Protein AF-A2F2X1-F1 (afdb_monomer_lite)

Sequence (235 aa):
MTRVNEMKELVEKQKQIALHTPVYIIGNDGAIASLEPITQKFSDIFENPNAFKTVHNNEQEIDVALAKAVNRTLVFYLFKSDRIYQEAWFEEGLKQKFEEDGGVDVHAIDVCKSFFEELNYLKELKITKYPCVLTYRAGHLIDIFYPELQKGNSVAEKLVELKYVQQKKFQENYVKFDDSGNVYDADKLAFEERMRKKQAEQIQREEEEKKRYLLEVKRKIEQDKKDRRQKYGKI

Radius of gyration: 38.55 Å; chains: 1; bounding box: 102×54×117 Å

Foldseek 3Di:
DDELVNVLVVLVVLLVLLVPQAAEDEDAPVVCVVCVVVVCVVCVVVVHNRNYDYDYPDPVSVVVSVVSPQQAKEKEFEAAVVQLVSVVCCVVPVVVVCVVVPRYDYYYYHPNPYDPVSVVVVVVVVDDDPRWMWIDTSSDTDDIDHDPPPPDPVVVSVVSVVVVVVVVVVVPDPQDADPVRDGDDPVVVVVVVVVVVVVVVVVVVVVVVVVVVVVVVVVVVVVVVVVCCVVPVDD

Structure (mmCIF, N/CA/C/O backbone):
data_AF-A2F2X1-F1
#
_entry.id   AF-A2F2X1-F1
#
loop_
_atom_site.group_PDB
_atom_site.id
_atom_site.type_symbol
_atom_site.label_atom_id
_atom_site.label_alt_id
_atom_site.label_comp_id
_atom_site.label_asym_id
_atom_site.label_entity_id
_atom_site.label_seq_id
_atom_site.pdbx_PDB_ins_code
_atom_site.Cartn_x
_atom_site.Cartn_y
_atom_site.Cartn_z
_atom_site.occupancy
_atom_site.B_iso_or_equiv
_atom_site.auth_seq_id
_atom_site.auth_comp_id
_atom_site.auth_asym_id
_atom_site.auth_atom_id
_atom_site.pdbx_PDB_model_num
ATOM 1 N N . MET A 1 1 ? 4.804 10.019 -3.975 1.00 74.38 1 MET A N 1
ATOM 2 C CA . MET A 1 1 ? 5.000 8.625 -4.425 1.00 74.38 1 MET A CA 1
ATOM 3 C C . MET A 1 1 ? 5.547 7.855 -3.238 1.00 74.38 1 MET A C 1
ATOM 5 O O . MET A 1 1 ? 6.501 8.335 -2.641 1.00 74.38 1 MET A O 1
ATOM 9 N N . THR A 1 2 ? 4.887 6.770 -2.845 1.00 86.19 2 THR A N 1
ATOM 10 C CA . THR A 1 2 ? 5.106 6.072 -1.567 1.00 86.19 2 THR A CA 1
ATOM 11 C C . THR A 1 2 ? 6.171 4.989 -1.721 1.00 86.19 2 THR A C 1
ATOM 13 O O . THR A 1 2 ? 6.273 4.362 -2.778 1.00 86.19 2 THR A O 1
ATOM 16 N N . ARG A 1 3 ? 6.981 4.761 -0.683 1.00 90.12 3 ARG A N 1
ATOM 17 C CA . ARG A 1 3 ? 7.976 3.671 -0.656 1.00 90.12 3 ARG A CA 1
ATOM 18 C C . ARG A 1 3 ? 7.417 2.376 -0.068 1.00 90.12 3 ARG A C 1
ATOM 20 O O . ARG A 1 3 ? 6.428 2.380 0.657 1.00 90.12 3 ARG A O 1
ATOM 27 N N . VAL A 1 4 ? 8.092 1.252 -0.318 1.00 89.31 4 VAL A N 1
ATOM 28 C CA . VAL A 1 4 ? 7.708 -0.049 0.263 1.00 89.31 4 VAL A CA 1
ATOM 29 C C . VAL A 1 4 ? 7.856 -0.041 1.787 1.00 89.31 4 VAL A C 1
ATOM 31 O O . VAL A 1 4 ? 7.026 -0.622 2.480 1.00 89.31 4 VAL A O 1
ATOM 34 N N . ASN A 1 5 ? 8.872 0.630 2.336 1.00 89.62 5 ASN A N 1
ATOM 35 C CA . ASN A 1 5 ? 8.979 0.781 3.792 1.00 89.62 5 ASN A CA 1
ATOM 36 C C . ASN A 1 5 ? 7.829 1.610 4.384 1.00 89.62 5 ASN A C 1
ATOM 38 O O . ASN A 1 5 ? 7.222 1.182 5.361 1.00 89.62 5 ASN A O 1
ATOM 42 N N . GLU A 1 6 ? 7.458 2.720 3.746 1.00 92.31 6 GLU A N 1
ATOM 43 C CA . GLU A 1 6 ? 6.294 3.522 4.156 1.00 92.31 6 GLU A CA 1
ATOM 44 C C . GLU A 1 6 ? 4.994 2.704 4.078 1.00 92.31 6 GLU A C 1
ATOM 46 O O . GLU A 1 6 ? 4.147 2.796 4.960 1.00 92.31 6 GLU A O 1
ATOM 51 N N . MET A 1 7 ? 4.844 1.838 3.068 1.00 93.56 7 MET A N 1
ATOM 52 C CA . MET A 1 7 ? 3.720 0.898 2.983 1.00 93.56 7 MET A CA 1
ATOM 53 C C . MET A 1 7 ? 3.644 -0.018 4.210 1.00 93.56 7 MET A C 1
ATOM 55 O O . MET A 1 7 ? 2.562 -0.193 4.766 1.00 93.56 7 MET A O 1
ATOM 59 N N . LYS A 1 8 ? 4.773 -0.580 4.663 1.00 92.38 8 LYS A N 1
ATOM 60 C CA . LYS A 1 8 ? 4.808 -1.418 5.876 1.00 92.38 8 LYS A CA 1
ATOM 61 C C . LYS A 1 8 ? 4.358 -0.633 7.106 1.00 92.38 8 LYS A C 1
ATOM 63 O O . LYS A 1 8 ? 3.555 -1.137 7.886 1.00 92.38 8 LYS A O 1
ATOM 68 N N . GLU A 1 9 ? 4.848 0.595 7.257 1.00 93.50 9 GLU A N 1
ATOM 69 C CA . GLU A 1 9 ? 4.475 1.479 8.365 1.00 93.50 9 GLU A CA 1
ATOM 70 C C . GLU A 1 9 ? 2.981 1.818 8.343 1.00 93.50 9 GLU A C 1
ATOM 72 O O . GLU A 1 9 ? 2.330 1.788 9.385 1.00 93.50 9 GLU A O 1
ATOM 77 N N . LEU A 1 10 ? 2.412 2.085 7.164 1.00 92.62 10 LEU A N 1
ATOM 78 C CA . LEU A 1 10 ? 0.983 2.356 7.003 1.00 92.62 10 LEU A CA 1
ATOM 79 C C . LEU A 1 10 ? 0.121 1.139 7.352 1.00 92.62 10 LEU A C 1
ATOM 81 O O . LEU A 1 10 ? -0.876 1.286 8.060 1.00 92.62 10 LEU A O 1
ATOM 85 N N . VAL A 1 11 ? 0.510 -0.058 6.906 1.00 92.25 11 VAL A N 1
ATOM 86 C CA . VAL A 1 11 ? -0.194 -1.306 7.242 1.00 92.25 11 VAL A CA 1
ATOM 87 C C . VAL A 1 11 ? -0.133 -1.575 8.746 1.00 92.25 11 VAL A C 1
ATOM 89 O O . VAL A 1 11 ? -1.163 -1.869 9.355 1.00 92.25 11 VAL A O 1
ATOM 92 N N . GLU A 1 12 ? 1.036 -1.421 9.372 1.00 91.81 12 GLU A N 1
ATOM 93 C CA . GLU A 1 12 ? 1.169 -1.608 10.819 1.00 91.81 12 GLU A CA 1
ATOM 94 C C . GLU A 1 12 ? 0.370 -0.550 11.588 1.00 91.81 12 GLU A C 1
ATOM 96 O O . GLU A 1 12 ? -0.363 -0.882 12.515 1.00 91.81 12 GLU A O 1
ATOM 101 N N . LYS A 1 13 ? 0.396 0.715 11.158 1.00 90.44 13 LYS A N 1
ATOM 102 C CA . LYS A 1 13 ? -0.437 1.772 11.744 1.00 90.44 13 LYS A CA 1
ATOM 103 C C . LYS A 1 13 ? -1.928 1.436 11.653 1.00 90.44 13 LYS A C 1
ATOM 105 O O . LYS A 1 13 ? -2.644 1.603 12.637 1.00 90.44 13 LYS A O 1
ATOM 110 N N . GLN A 1 14 ? -2.400 0.937 10.509 1.00 88.62 14 GLN A N 1
ATOM 111 C CA . GLN A 1 14 ? -3.791 0.508 10.330 1.00 88.62 14 GLN A CA 1
ATOM 112 C C . GLN A 1 14 ? -4.149 -0.654 11.268 1.00 88.62 14 GLN A C 1
ATOM 114 O O . GLN A 1 14 ? -5.239 -0.670 11.836 1.00 88.62 14 GLN A O 1
ATOM 119 N N . LYS A 1 15 ? -3.229 -1.604 11.467 1.00 88.38 15 LYS A N 1
ATOM 120 C CA . LYS A 1 15 ? -3.383 -2.712 12.418 1.00 88.38 15 LYS A CA 1
ATOM 121 C C . LYS A 1 15 ? -3.512 -2.216 13.857 1.00 88.38 15 LYS A C 1
ATOM 123 O O . LYS A 1 15 ? -4.423 -2.629 14.565 1.00 88.38 15 LYS A O 1
ATOM 128 N N . GLN A 1 16 ? -2.631 -1.306 14.272 1.00 86.00 16 GLN A N 1
ATOM 129 C CA . GLN A 1 16 ? -2.664 -0.713 15.610 1.00 86.00 16 GLN A CA 1
ATOM 130 C C . GLN A 1 16 ? -3.963 0.065 15.838 1.00 86.00 16 GLN A C 1
ATOM 132 O O . GLN A 1 16 ? -4.604 -0.089 16.873 1.00 86.00 16 GLN A O 1
ATOM 137 N N . ILE A 1 17 ? -4.408 0.839 14.843 1.00 83.81 17 ILE A N 1
ATOM 138 C CA . ILE A 1 17 ? -5.711 1.507 14.889 1.00 83.81 17 ILE A CA 1
ATOM 139 C C . ILE A 1 17 ? -6.823 0.469 15.058 1.00 83.81 17 ILE A C 1
ATOM 141 O O . ILE A 1 17 ? -7.623 0.604 15.974 1.00 83.81 17 ILE A O 1
ATOM 145 N N . ALA A 1 18 ? -6.861 -0.593 14.255 1.00 81.50 18 ALA A N 1
ATOM 146 C CA . ALA A 1 18 ? -7.916 -1.601 14.347 1.00 81.50 18 ALA A CA 1
ATOM 147 C C . ALA A 1 18 ? -7.965 -2.323 15.706 1.00 81.50 18 ALA A C 1
ATOM 149 O O . ALA A 1 18 ? -9.053 -2.645 16.175 1.00 81.50 18 ALA A O 1
ATOM 150 N N . LEU A 1 19 ? -6.814 -2.554 16.346 1.00 79.38 19 LEU A N 1
ATOM 151 C CA . LEU A 1 19 ? -6.732 -3.178 17.672 1.00 79.38 19 LEU A CA 1
ATOM 152 C C . LEU A 1 19 ? -7.152 -2.241 18.811 1.00 79.38 19 LEU A C 1
ATOM 154 O O . LEU A 1 19 ? -7.677 -2.703 19.822 1.00 79.38 19 LEU A O 1
ATOM 158 N N . HIS A 1 20 ? -6.906 -0.938 18.664 1.00 78.88 20 HIS A N 1
ATOM 159 C CA . HIS A 1 20 ? -7.104 0.045 19.732 1.00 78.88 20 HIS A CA 1
ATOM 160 C C . HIS A 1 20 ? -8.307 0.969 19.515 1.00 78.88 20 HIS A C 1
ATOM 162 O O . HIS A 1 20 ? -8.605 1.795 20.380 1.00 78.88 20 HIS A O 1
ATOM 168 N N . THR A 1 21 ? -9.003 0.858 18.382 1.00 79.69 21 THR A N 1
ATOM 169 C CA . THR A 1 21 ? -10.203 1.655 18.117 1.00 79.69 21 THR A CA 1
ATOM 170 C C . THR A 1 21 ? -11.334 1.180 19.029 1.00 79.69 21 THR A C 1
ATOM 172 O O . THR A 1 21 ? -11.658 -0.008 19.025 1.00 79.69 21 THR A O 1
ATOM 175 N N . PRO A 1 22 ? -11.944 2.084 19.813 1.00 82.12 22 PRO A N 1
ATOM 176 C CA . PRO A 1 22 ? -13.054 1.733 20.682 1.00 82.12 22 PRO A CA 1
ATOM 177 C C . PRO A 1 22 ? -14.283 1.347 19.860 1.00 82.12 22 PRO A C 1
ATOM 179 O O . PRO A 1 22 ? -14.547 1.913 18.798 1.00 82.12 22 PRO A O 1
ATOM 182 N N . VAL A 1 23 ? -15.084 0.432 20.392 1.00 83.69 23 VAL A N 1
ATOM 183 C CA . VAL A 1 23 ? -16.413 0.148 19.858 1.00 83.69 23 VAL A CA 1
ATOM 184 C C . VAL A 1 23 ? -17.343 1.286 20.270 1.00 83.69 23 VAL A C 1
ATOM 186 O O . VAL A 1 23 ? -17.529 1.560 21.457 1.00 83.69 23 VAL A O 1
ATOM 189 N N . TYR A 1 24 ? -17.927 1.961 19.285 1.00 85.31 24 TYR A N 1
ATOM 190 C CA . TYR A 1 24 ? -18.867 3.049 19.525 1.00 85.31 24 TYR A CA 1
ATOM 191 C C . TYR A 1 24 ? -20.282 2.506 19.726 1.00 85.31 24 TYR A C 1
ATOM 193 O O . TYR A 1 24 ? -20.782 1.732 18.910 1.00 85.31 24 TYR A O 1
ATOM 201 N N . ILE A 1 25 ? -20.929 2.929 20.809 1.00 86.00 25 ILE A N 1
ATOM 202 C CA . ILE A 1 25 ? -22.312 2.585 21.141 1.00 86.00 25 ILE A CA 1
ATOM 203 C C . ILE A 1 25 ? -23.139 3.849 20.996 1.00 86.00 25 ILE A C 1
ATOM 205 O O . ILE A 1 25 ? -22.942 4.807 21.740 1.00 86.00 25 ILE A O 1
ATOM 209 N N . ILE A 1 26 ? -24.052 3.837 20.032 1.00 86.38 26 ILE A N 1
ATOM 210 C CA . ILE A 1 26 ? -24.906 4.977 19.711 1.00 86.38 26 ILE A CA 1
ATOM 211 C C . ILE A 1 26 ? -26.312 4.668 20.216 1.00 86.38 26 ILE A C 1
ATOM 213 O O . ILE A 1 26 ? -26.876 3.624 19.877 1.00 86.38 26 ILE A O 1
ATOM 217 N N . GLY A 1 27 ? -26.881 5.555 21.029 1.00 85.94 27 GLY A N 1
ATOM 218 C CA . GLY A 1 27 ? -28.223 5.354 21.561 1.00 85.94 27 GLY A CA 1
ATOM 219 C C . GLY A 1 27 ? -28.756 6.526 22.374 1.00 85.94 27 GLY A C 1
ATOM 220 O O . GLY A 1 27 ? -28.082 7.528 22.601 1.00 85.94 27 GLY A O 1
ATOM 221 N N . ASN A 1 28 ? -30.002 6.386 22.822 1.00 88.62 28 ASN A N 1
ATOM 222 C CA . ASN A 1 28 ? -30.577 7.276 23.826 1.00 88.62 28 ASN A CA 1
ATOM 223 C C . ASN A 1 28 ? -30.111 6.875 25.238 1.00 88.62 28 ASN A C 1
ATOM 225 O O . ASN A 1 28 ? -29.608 5.769 25.446 1.00 88.62 28 ASN A O 1
ATOM 229 N N . ASP A 1 29 ? -30.328 7.753 26.218 1.00 86.44 29 ASP A N 1
ATOM 230 C CA . ASP A 1 29 ? -29.851 7.548 27.594 1.00 86.44 29 ASP A CA 1
ATOM 231 C C . ASP A 1 29 ? -30.357 6.237 28.213 1.00 86.44 29 ASP A C 1
ATOM 233 O O . ASP A 1 29 ? -29.617 5.554 28.914 1.00 86.44 29 ASP A O 1
ATOM 237 N N . GLY A 1 30 ? -31.595 5.836 27.901 1.00 87.38 30 GLY A N 1
ATOM 238 C CA . GLY A 1 30 ? -32.164 4.571 28.372 1.00 87.38 30 GLY A CA 1
ATOM 239 C C . GLY A 1 30 ? -31.447 3.336 27.814 1.00 87.38 30 GLY A C 1
ATOM 240 O O . GLY A 1 30 ? -31.150 2.406 28.562 1.00 87.38 30 GLY A O 1
ATOM 241 N N . ALA A 1 31 ? -31.134 3.325 26.515 1.00 86.75 31 ALA A N 1
ATOM 242 C CA . ALA A 1 31 ? -30.390 2.237 25.884 1.00 86.75 31 ALA A CA 1
ATOM 243 C C . ALA A 1 31 ? -28.941 2.185 26.386 1.00 86.75 31 ALA A C 1
ATOM 245 O O . ALA A 1 31 ? -28.448 1.104 26.710 1.00 86.75 31 ALA A O 1
ATOM 246 N N . ILE A 1 32 ? -28.288 3.343 26.520 1.00 89.44 32 ILE A N 1
ATOM 247 C CA . ILE A 1 32 ? -26.919 3.445 27.041 1.00 89.44 32 ILE A CA 1
ATOM 248 C C . ILE A 1 32 ? -26.854 2.919 28.477 1.00 89.44 32 ILE A C 1
ATOM 250 O O . ILE A 1 32 ? -26.069 2.011 28.743 1.00 89.44 32 ILE A O 1
ATOM 254 N N . ALA A 1 33 ? -27.738 3.384 29.366 1.00 89.25 33 ALA A N 1
ATOM 255 C CA . ALA A 1 33 ? -27.780 2.939 30.760 1.00 89.25 33 ALA A CA 1
ATOM 256 C C . ALA A 1 33 ? -28.023 1.424 30.896 1.00 89.25 33 ALA A C 1
ATOM 258 O O . ALA A 1 33 ? -27.521 0.788 31.819 1.00 89.25 33 ALA A O 1
ATOM 259 N N . SER A 1 34 ? -28.774 0.821 29.966 1.00 90.25 34 SER A N 1
ATOM 260 C CA . SER A 1 34 ? -28.995 -0.631 29.953 1.00 90.25 34 SER A CA 1
ATOM 261 C C . SER A 1 34 ? -27.773 -1.440 29.490 1.00 90.25 34 SER A C 1
ATOM 263 O O . SER A 1 34 ? -27.601 -2.585 29.908 1.00 90.25 34 SER A O 1
ATOM 265 N N . LEU A 1 35 ? -26.921 -0.856 28.639 1.00 89.62 35 LEU A N 1
ATOM 266 C CA . LEU A 1 35 ? -25.746 -1.508 28.053 1.00 89.62 35 LEU A CA 1
ATOM 267 C C . LEU A 1 35 ? -24.467 -1.278 28.865 1.00 89.62 35 LEU A C 1
ATOM 269 O O . LEU A 1 35 ? -23.580 -2.128 28.836 1.00 89.62 35 LEU A O 1
ATOM 273 N N . GLU A 1 36 ? -24.378 -0.174 29.604 1.00 88.38 36 GLU A N 1
ATOM 274 C CA . GLU A 1 36 ? -23.200 0.229 30.380 1.00 88.38 36 GLU A CA 1
ATOM 275 C C . GLU A 1 36 ? -22.682 -0.853 31.355 1.00 88.38 36 GLU A C 1
ATOM 277 O O . GLU A 1 36 ? -21.484 -1.139 31.340 1.00 88.38 36 GLU A O 1
ATOM 282 N N . PRO A 1 37 ? -23.530 -1.580 32.115 1.00 90.50 37 PRO A N 1
ATOM 283 C CA . PRO A 1 37 ? -23.047 -2.664 32.976 1.00 90.50 37 PRO A CA 1
ATOM 284 C C . PRO A 1 37 ? -22.438 -3.835 32.189 1.00 90.50 37 PRO A C 1
ATOM 286 O O . PRO A 1 37 ? -21.519 -4.508 32.660 1.00 90.50 37 PRO A O 1
ATOM 289 N N . ILE A 1 38 ? -22.964 -4.105 30.989 1.00 89.94 38 ILE A N 1
ATOM 290 C CA . ILE A 1 38 ? -22.490 -5.190 30.123 1.00 89.94 38 ILE A CA 1
ATOM 291 C C . ILE A 1 38 ? -21.137 -4.804 29.531 1.00 89.94 38 ILE A C 1
ATOM 293 O O . ILE A 1 38 ? -20.199 -5.601 29.565 1.00 89.94 38 ILE A O 1
ATOM 297 N N . THR A 1 39 ? -21.023 -3.585 29.009 1.00 89.12 39 THR A N 1
ATOM 298 C CA . THR A 1 39 ? -19.806 -3.093 28.357 1.00 89.12 39 THR A CA 1
ATOM 299 C C . THR A 1 39 ? -18.672 -2.939 29.356 1.00 89.12 39 THR A C 1
ATOM 301 O O . THR A 1 39 ? -17.562 -3.364 29.057 1.00 89.12 39 THR A O 1
ATOM 304 N N . GLN A 1 40 ? -18.952 -2.446 30.565 1.00 87.44 40 GLN A N 1
ATOM 305 C CA . GLN A 1 40 ? -17.967 -2.339 31.638 1.00 87.44 40 GLN A CA 1
ATOM 306 C C . GLN A 1 40 ? -17.403 -3.708 32.030 1.00 87.44 40 GLN A C 1
ATOM 308 O O . GLN A 1 40 ? -16.188 -3.877 32.086 1.00 87.44 40 GLN A O 1
ATOM 313 N N . LYS A 1 41 ? -18.262 -4.728 32.164 1.00 89.75 41 LYS A N 1
ATOM 314 C CA . LYS A 1 41 ? -17.814 -6.105 32.417 1.00 89.75 41 LYS A CA 1
ATOM 315 C C . LYS A 1 41 ? -16.878 -6.624 31.320 1.00 89.75 41 LYS A C 1
ATOM 317 O O . LYS A 1 41 ? -15.914 -7.322 31.619 1.00 89.75 41 LYS A O 1
ATOM 322 N N . PHE A 1 42 ? -17.158 -6.316 30.053 1.00 86.06 42 PHE A N 1
ATOM 323 C CA . PHE A 1 42 ? -16.260 -6.677 28.954 1.00 86.06 42 PHE A CA 1
ATOM 324 C C . PHE A 1 42 ? -14.948 -5.886 29.005 1.00 86.06 42 PHE A C 1
ATOM 326 O O . PHE A 1 42 ? -13.889 -6.495 28.882 1.00 86.06 42 PHE A O 1
ATOM 333 N N . SER A 1 43 ? -14.996 -4.571 29.230 1.00 86.19 43 SER A N 1
ATOM 334 C CA . SER A 1 43 ? -13.805 -3.729 29.407 1.00 86.19 43 SER A CA 1
ATOM 335 C C . SER A 1 43 ? -12.883 -4.251 30.509 1.00 86.19 43 SER A C 1
ATOM 337 O O . SER A 1 43 ? -11.671 -4.276 30.313 1.00 86.19 43 SER A O 1
ATOM 339 N N . ASP A 1 44 ? -13.452 -4.720 31.623 1.00 83.12 44 ASP A N 1
ATOM 340 C CA . ASP A 1 44 ? -12.703 -5.301 32.739 1.00 83.12 44 ASP A CA 1
ATOM 341 C C . ASP A 1 44 ? -12.018 -6.618 32.340 1.00 83.12 44 ASP A C 1
ATOM 343 O O . ASP A 1 44 ? -10.843 -6.815 32.637 1.00 83.12 44 ASP A O 1
ATOM 347 N N . ILE A 1 45 ? -12.718 -7.505 31.617 1.00 86.81 45 ILE A N 1
ATOM 348 C CA . ILE A 1 45 ? -12.153 -8.776 31.118 1.00 86.81 45 ILE A CA 1
ATOM 349 C C . ILE A 1 45 ? -10.989 -8.532 30.149 1.00 86.81 45 ILE A C 1
ATOM 351 O O . ILE A 1 45 ? -10.015 -9.280 30.154 1.00 86.81 45 ILE A O 1
ATOM 355 N N . PHE A 1 46 ? -11.102 -7.508 29.302 1.00 81.31 46 PHE A N 1
ATOM 356 C CA . PHE A 1 46 ? -10.075 -7.145 28.325 1.00 81.31 46 PHE A CA 1
ATOM 357 C C . PHE A 1 46 ? -9.026 -6.170 28.874 1.00 81.31 46 PHE A C 1
ATOM 359 O O . PHE A 1 46 ? -8.171 -5.725 28.109 1.00 81.31 46 PHE A O 1
ATOM 366 N N . GLU A 1 47 ? -9.103 -5.820 30.163 1.00 86.69 47 GLU A N 1
ATOM 367 C CA . GLU A 1 47 ? -8.220 -4.856 30.833 1.00 86.69 47 GLU A CA 1
ATOM 368 C C . GLU A 1 47 ? -8.094 -3.516 30.076 1.00 86.69 47 GLU A C 1
ATOM 370 O O . GLU A 1 47 ? -7.077 -2.822 30.143 1.00 86.69 47 GLU A O 1
ATOM 375 N N . ASN A 1 48 ? -9.138 -3.128 29.335 1.00 83.75 48 ASN A N 1
ATOM 376 C CA . ASN A 1 48 ? -9.162 -1.915 28.529 1.00 83.75 48 ASN A CA 1
ATOM 377 C C . ASN A 1 48 ? -10.396 -1.073 28.886 1.00 83.75 48 ASN A C 1
ATOM 379 O O . ASN A 1 48 ? -11.468 -1.283 28.312 1.00 83.75 48 ASN A O 1
ATOM 383 N N . PRO A 1 49 ? -10.258 -0.064 29.769 1.00 82.19 49 PRO A N 1
ATOM 384 C CA . PRO A 1 49 ? -11.381 0.782 30.178 1.00 82.19 49 PRO A CA 1
ATOM 385 C C . PRO A 1 49 ? -11.935 1.632 29.027 1.00 82.19 49 PRO A C 1
ATOM 387 O O . PRO A 1 49 ? -13.058 2.117 29.104 1.00 82.19 49 PRO A O 1
ATOM 390 N N . ASN A 1 50 ? -11.169 1.791 27.944 1.00 82.88 50 ASN A N 1
ATOM 391 C CA . ASN A 1 50 ? -11.561 2.540 26.757 1.00 82.88 50 ASN A CA 1
ATOM 392 C C . ASN A 1 50 ? -12.058 1.632 25.624 1.00 82.88 50 ASN A C 1
ATOM 394 O O . ASN A 1 50 ? -12.151 2.101 24.494 1.00 82.88 50 ASN A O 1
ATOM 398 N N . ALA A 1 51 ? -12.348 0.351 25.876 1.00 84.44 51 ALA A N 1
ATOM 399 C CA . ALA A 1 51 ? -12.809 -0.572 24.835 1.00 84.44 51 ALA A CA 1
ATOM 400 C C . ALA A 1 51 ? -14.136 -0.132 24.196 1.00 84.44 51 ALA A C 1
ATOM 402 O O . ALA A 1 51 ? -14.362 -0.386 23.013 1.00 84.44 51 ALA A O 1
ATOM 403 N N . PHE A 1 52 ? -14.984 0.568 24.953 1.00 87.44 52 PHE A N 1
ATOM 404 C CA . PHE A 1 52 ? -16.264 1.092 24.489 1.00 87.44 52 PHE A CA 1
ATOM 405 C C . PHE A 1 52 ? -16.336 2.606 24.688 1.00 87.44 52 PHE A C 1
ATOM 407 O O . PHE A 1 52 ? -15.875 3.133 25.700 1.00 87.44 52 PHE A O 1
ATOM 414 N N . LYS A 1 53 ? -16.945 3.310 23.730 1.00 86.75 53 LYS A N 1
ATOM 415 C CA . LYS A 1 53 ? -17.305 4.728 23.856 1.00 86.75 53 LYS A CA 1
ATOM 416 C C . LYS A 1 53 ? -18.784 4.913 23.573 1.00 86.75 53 LYS A C 1
ATOM 418 O O . LYS A 1 53 ? -19.266 4.519 22.514 1.00 86.75 53 LYS A O 1
ATOM 423 N N . THR A 1 54 ? -19.489 5.526 24.510 1.00 86.12 54 THR A N 1
ATOM 424 C CA . THR A 1 54 ? -20.898 5.880 24.356 1.00 86.12 54 THR A CA 1
ATOM 425 C C . THR A 1 54 ? -21.021 7.213 23.630 1.00 86.12 54 THR A C 1
ATOM 427 O O . THR A 1 54 ? -20.220 8.128 23.825 1.00 86.12 54 THR A O 1
ATOM 430 N N . VAL A 1 55 ? -22.004 7.297 22.743 1.00 84.06 55 VAL A N 1
ATOM 431 C CA . VAL A 1 55 ? -22.343 8.495 21.978 1.00 84.06 55 VAL A CA 1
ATOM 432 C C . VAL A 1 55 ? -23.839 8.697 22.134 1.00 84.06 55 VAL A C 1
ATOM 434 O O . VAL A 1 55 ? -24.632 7.824 21.771 1.00 84.06 55 VAL A O 1
ATOM 437 N N . HIS A 1 56 ? -24.215 9.831 22.716 1.00 82.25 56 HIS A N 1
ATOM 438 C CA . HIS A 1 56 ? -25.617 10.188 22.897 1.00 82.25 56 HIS A CA 1
ATOM 439 C C . HIS A 1 56 ? -26.199 10.652 21.555 1.00 82.25 56 HIS A C 1
ATOM 441 O O . HIS A 1 56 ? -25.451 10.974 20.634 1.00 82.25 56 HIS A O 1
ATOM 447 N N . ASN A 1 57 ? -27.531 10.673 21.431 1.00 77.81 57 ASN A N 1
ATOM 448 C CA . ASN 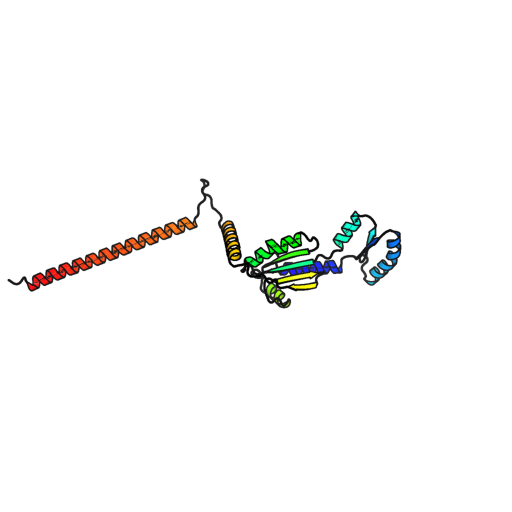A 1 57 ? -28.273 11.065 20.221 1.00 77.81 57 ASN A CA 1
ATOM 449 C C . ASN A 1 57 ? -28.110 12.563 19.849 1.00 77.81 57 ASN A C 1
ATOM 451 O O . ASN A 1 57 ? -29.077 13.316 19.759 1.00 77.81 57 ASN A O 1
ATOM 455 N N . ASN A 1 58 ? -26.874 13.000 19.634 1.00 79.00 58 ASN A N 1
ATOM 456 C CA . ASN A 1 58 ? -26.481 14.282 19.080 1.00 79.00 58 ASN A CA 1
ATOM 457 C C . ASN A 1 58 ? -25.914 14.024 17.677 1.00 79.00 58 ASN A C 1
ATOM 459 O O . ASN A 1 58 ? -24.908 13.328 17.538 1.00 79.00 58 ASN A O 1
ATOM 463 N N . GLU A 1 59 ? -26.555 14.571 16.640 1.00 76.25 59 GLU A N 1
ATOM 464 C CA . GLU A 1 59 ? -26.203 14.330 15.229 1.00 76.25 59 GLU A CA 1
ATOM 465 C C . GLU A 1 59 ? -24.712 14.578 14.945 1.00 76.25 59 GLU A C 1
ATOM 467 O O . GLU A 1 59 ? -24.051 13.747 14.326 1.00 76.25 59 GLU A O 1
ATOM 472 N N . GLN A 1 60 ? -24.141 15.658 15.489 1.00 82.00 60 GLN A N 1
ATOM 473 C CA . GLN A 1 60 ? -22.726 15.988 15.280 1.00 82.00 60 GLN A CA 1
ATOM 474 C C . GLN A 1 60 ? -21.775 14.959 15.904 1.00 82.00 60 GLN A C 1
ATOM 476 O O . GLN A 1 60 ? -20.713 14.666 15.355 1.00 82.00 60 GLN A O 1
ATOM 481 N N . GLU A 1 61 ? -22.132 14.408 17.064 1.00 76.88 61 GLU A N 1
ATOM 482 C CA . GLU A 1 61 ? -21.309 13.406 17.740 1.00 76.88 61 GLU A CA 1
ATOM 483 C C . GLU A 1 61 ? -21.399 12.047 17.045 1.00 76.88 61 GLU A C 1
ATOM 485 O O . GLU A 1 61 ? -20.390 11.343 16.955 1.00 76.88 61 GLU A O 1
ATOM 490 N N . ILE A 1 62 ? -22.574 11.711 16.501 1.00 78.31 62 ILE A N 1
ATOM 491 C CA . ILE A 1 62 ? -22.805 10.502 15.705 1.00 78.31 62 ILE A CA 1
ATOM 492 C C . ILE A 1 62 ? -21.947 10.523 14.441 1.00 78.31 62 ILE A C 1
ATOM 494 O O . ILE A 1 62 ? -21.217 9.562 14.199 1.00 78.31 62 ILE A O 1
ATOM 498 N N . ASP A 1 63 ? -21.961 11.615 13.678 1.00 76.38 63 ASP A N 1
ATOM 499 C CA . ASP A 1 63 ? -21.170 11.727 12.446 1.00 76.38 63 ASP A CA 1
ATOM 500 C C . ASP A 1 63 ? -19.667 11.595 12.722 1.00 76.38 63 ASP A C 1
ATOM 502 O O . ASP A 1 63 ? -18.945 10.862 12.038 1.00 76.38 63 ASP A O 1
ATOM 506 N N . VAL A 1 64 ? -19.186 12.247 13.784 1.00 76.62 64 VAL A N 1
ATOM 507 C CA . VAL A 1 64 ? -17.785 12.155 14.215 1.00 76.62 64 VAL A CA 1
ATOM 508 C C . VAL A 1 64 ? -17.433 10.741 14.688 1.00 76.62 64 VAL A C 1
ATOM 510 O O . VAL A 1 64 ? -16.320 10.271 14.436 1.00 76.62 64 VAL A O 1
ATOM 513 N N . ALA A 1 65 ? -18.342 10.056 15.382 1.00 73.75 65 ALA A N 1
ATOM 514 C CA . ALA A 1 65 ? -18.140 8.685 15.841 1.00 73.75 65 ALA A CA 1
ATOM 515 C C . ALA A 1 65 ? -18.115 7.689 14.677 1.00 73.75 65 ALA A C 1
ATOM 517 O O . ALA A 1 65 ? -17.215 6.851 14.613 1.00 73.75 65 ALA A O 1
ATOM 518 N N . LEU A 1 66 ? -19.038 7.825 13.722 1.00 73.00 66 LEU A N 1
ATOM 519 C CA . LEU A 1 66 ? -19.085 7.012 12.509 1.00 73.00 66 LEU A CA 1
ATOM 520 C C . LEU A 1 66 ? -17.817 7.200 11.674 1.00 73.00 66 LEU A C 1
ATOM 522 O O . LEU A 1 66 ? -17.189 6.211 11.304 1.00 73.00 66 LEU A O 1
ATOM 526 N N . ALA A 1 67 ? -17.367 8.439 11.459 1.00 69.19 67 ALA A N 1
ATOM 527 C CA . ALA A 1 67 ? -16.130 8.708 10.726 1.00 69.19 67 ALA A CA 1
ATOM 528 C C . ALA A 1 67 ? -14.891 8.078 11.393 1.00 69.19 67 ALA A C 1
ATOM 530 O O . ALA A 1 67 ? -13.982 7.617 10.705 1.00 69.19 67 ALA A O 1
ATOM 531 N N . LYS A 1 68 ? -14.856 8.021 12.732 1.00 67.56 68 LYS A N 1
ATOM 532 C CA . LYS A 1 68 ? -13.769 7.391 13.506 1.00 67.56 68 LYS A CA 1
ATOM 533 C C . LYS A 1 68 ? -13.848 5.864 13.543 1.00 67.56 68 LYS A C 1
ATOM 535 O O . LYS A 1 68 ? -12.817 5.220 13.710 1.00 67.56 68 LYS A O 1
ATOM 540 N N . ALA A 1 69 ? -15.042 5.291 13.406 1.00 65.25 69 ALA A N 1
ATOM 541 C CA . ALA A 1 69 ? -15.263 3.847 13.427 1.00 65.25 69 ALA A CA 1
ATOM 542 C C . ALA A 1 69 ? -14.914 3.159 12.093 1.00 65.25 69 ALA A C 1
ATOM 544 O O . ALA A 1 69 ? -14.757 1.937 12.042 1.00 65.25 69 ALA A O 1
ATOM 545 N N . VAL A 1 70 ? -14.797 3.916 10.996 1.00 67.25 70 VAL A N 1
ATOM 546 C CA . VAL A 1 70 ? -14.506 3.348 9.676 1.00 67.25 70 VAL A CA 1
ATOM 547 C C . VAL A 1 70 ? -13.013 3.053 9.545 1.00 67.25 70 VAL A C 1
ATOM 549 O O . VAL A 1 70 ? -12.193 3.930 9.282 1.00 67.25 70 VAL A O 1
ATOM 552 N N . ASN A 1 71 ? -12.664 1.770 9.653 1.00 70.00 71 ASN A N 1
ATOM 553 C CA . ASN A 1 71 ? -11.364 1.269 9.217 1.00 70.00 71 ASN A CA 1
ATOM 554 C C . ASN A 1 71 ? -11.220 1.494 7.703 1.00 70.00 71 ASN A C 1
ATOM 556 O O . ASN A 1 71 ? -11.753 0.712 6.908 1.00 70.00 71 ASN A O 1
ATOM 560 N N . ARG A 1 72 ? -10.513 2.565 7.319 1.00 82.44 72 ARG A N 1
ATOM 561 C CA . ARG A 1 72 ? -10.222 2.912 5.918 1.00 82.44 72 ARG A CA 1
ATOM 562 C C . ARG A 1 72 ? -9.495 1.768 5.231 1.00 82.44 72 ARG A C 1
ATOM 564 O O . ARG A 1 72 ? -8.700 1.080 5.868 1.00 82.44 72 ARG A O 1
ATOM 571 N N . THR A 1 73 ? -9.761 1.555 3.949 1.00 89.75 73 THR A N 1
ATOM 572 C CA . THR A 1 73 ? -9.068 0.538 3.146 1.00 89.75 73 THR A CA 1
ATOM 573 C C . THR A 1 73 ? -7.793 1.143 2.577 1.00 89.75 73 THR A C 1
ATOM 575 O O . THR A 1 73 ? -7.851 2.210 1.980 1.00 89.75 73 THR A O 1
ATOM 578 N N . LEU A 1 74 ? -6.651 0.476 2.739 1.00 92.06 74 LEU A N 1
ATOM 579 C CA . LEU A 1 74 ? -5.409 0.898 2.092 1.00 92.06 74 LEU A CA 1
ATOM 580 C C . LEU A 1 74 ? -5.270 0.158 0.764 1.00 92.06 74 LEU A C 1
ATOM 582 O O . LEU A 1 74 ? -5.379 -1.068 0.719 1.00 92.06 74 LEU A O 1
ATOM 586 N N . VAL A 1 75 ? -4.997 0.887 -0.310 1.00 93.06 75 VAL A N 1
ATOM 587 C CA . VAL A 1 75 ? -4.758 0.319 -1.637 1.00 93.06 75 VAL A CA 1
ATOM 588 C C . VAL A 1 75 ? -3.375 0.740 -2.107 1.00 93.06 75 VAL A C 1
ATOM 590 O O . VAL A 1 75 ? -3.099 1.925 -2.267 1.00 93.06 75 VAL A O 1
ATOM 593 N N . PHE A 1 76 ? -2.505 -0.233 -2.361 1.00 94.31 76 PHE A N 1
ATOM 594 C CA . PHE A 1 76 ? -1.162 0.001 -2.879 1.00 94.31 76 PHE A CA 1
ATOM 595 C C . PHE A 1 76 ? -1.072 -0.467 -4.326 1.00 94.31 76 PHE A C 1
ATOM 597 O O . PHE A 1 76 ? -1.149 -1.660 -4.613 1.00 94.31 76 PHE A O 1
ATOM 604 N N . TYR A 1 77 ? -0.886 0.478 -5.240 1.00 93.88 77 TYR A N 1
ATOM 605 C CA . TYR A 1 77 ? -0.627 0.231 -6.648 1.00 93.88 77 TYR A CA 1
ATOM 606 C C . TYR A 1 77 ? 0.883 0.125 -6.883 1.00 93.88 77 TYR A C 1
ATOM 608 O O . TYR A 1 77 ? 1.612 1.117 -6.874 1.00 93.88 77 TYR A O 1
ATOM 616 N N . LEU A 1 78 ? 1.359 -1.099 -7.077 1.00 93.00 78 LEU A N 1
ATOM 617 C CA . LEU A 1 78 ? 2.742 -1.421 -7.398 1.00 93.00 78 LEU A CA 1
ATOM 618 C C . LEU A 1 78 ? 2.932 -1.416 -8.910 1.00 93.00 78 LEU A C 1
ATOM 620 O O . LEU A 1 78 ? 2.311 -2.200 -9.634 1.00 93.00 78 LEU A O 1
ATOM 624 N N . PHE A 1 79 ? 3.857 -0.597 -9.385 1.00 90.38 79 PHE A N 1
ATOM 625 C CA . PHE A 1 79 ? 4.165 -0.486 -10.804 1.00 90.38 79 PHE A CA 1
ATOM 626 C C . PHE A 1 79 ? 5.664 -0.365 -11.037 1.00 90.38 79 PHE A C 1
ATOM 628 O O . PHE A 1 79 ? 6.456 -0.234 -10.102 1.00 90.38 79 PHE A O 1
ATOM 635 N N . LYS A 1 80 ? 6.055 -0.439 -12.305 1.00 85.12 80 LYS A N 1
ATOM 636 C CA . LYS A 1 80 ? 7.429 -0.194 -12.724 1.00 85.12 80 LYS A CA 1
ATOM 637 C C . LYS A 1 80 ? 7.486 1.075 -13.561 1.00 85.12 80 LYS A C 1
ATOM 639 O O . LYS A 1 80 ? 6.801 1.167 -14.577 1.00 85.12 80 LYS A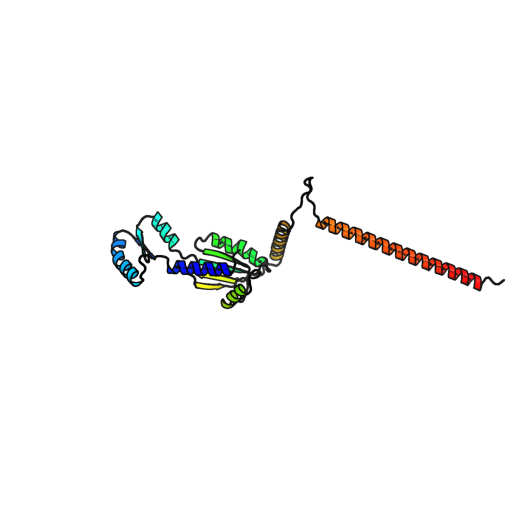 O 1
ATOM 644 N N . SER A 1 81 ? 8.304 2.045 -13.156 1.00 81.75 81 SER A N 1
ATOM 645 C CA . SER A 1 81 ? 8.458 3.305 -13.902 1.00 81.75 81 SER A CA 1
ATOM 646 C C . SER A 1 81 ? 9.148 3.159 -15.259 1.00 81.75 81 SER A C 1
ATOM 648 O O . SER A 1 81 ? 9.060 4.067 -16.083 1.00 81.75 81 SER A O 1
ATOM 650 N N . ASP A 1 82 ? 9.767 2.011 -15.547 1.00 76.56 82 ASP A N 1
ATOM 651 C CA . ASP A 1 82 ? 10.221 1.661 -16.900 1.00 76.56 82 ASP A CA 1
ATOM 652 C C . ASP A 1 82 ? 9.052 1.432 -17.886 1.00 76.56 82 ASP A C 1
ATOM 654 O O . ASP A 1 82 ? 9.263 1.337 -19.095 1.00 76.56 82 ASP A O 1
ATOM 658 N N . ARG A 1 83 ? 7.807 1.385 -17.388 1.00 73.38 83 ARG A N 1
ATOM 659 C CA . AR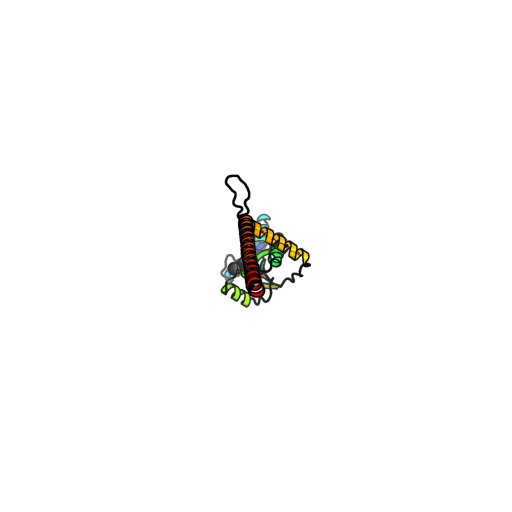G A 1 83 ? 6.569 1.220 -18.158 1.00 73.38 83 ARG A CA 1
ATOM 660 C C . ARG A 1 83 ? 5.634 2.407 -17.933 1.00 73.38 83 ARG A C 1
ATOM 662 O O . ARG A 1 83 ? 4.750 2.372 -17.081 1.00 73.38 83 ARG A O 1
ATOM 669 N N . ILE A 1 84 ? 5.794 3.430 -18.770 1.00 68.75 84 ILE A N 1
ATOM 670 C CA . ILE A 1 84 ? 5.125 4.745 -18.675 1.00 68.75 84 ILE A CA 1
ATOM 671 C C . ILE A 1 84 ? 3.595 4.640 -18.518 1.00 68.75 84 ILE A C 1
ATOM 673 O O . ILE A 1 84 ? 2.992 5.371 -17.737 1.00 68.75 84 ILE A O 1
ATOM 677 N N . TYR A 1 85 ? 2.955 3.692 -19.207 1.00 71.94 85 TYR A N 1
ATOM 678 C CA . TYR A 1 85 ? 1.499 3.514 -19.155 1.00 71.94 85 TYR A CA 1
ATOM 679 C C . TYR A 1 85 ? 0.974 3.094 -17.773 1.00 71.94 85 TYR A C 1
ATOM 681 O O . TYR A 1 85 ? -0.188 3.340 -17.460 1.00 71.94 85 TYR A O 1
ATOM 689 N N . GLN A 1 86 ? 1.806 2.462 -16.939 1.00 79.25 86 GLN A N 1
ATOM 690 C CA . GLN A 1 86 ? 1.382 2.009 -15.616 1.00 79.25 86 GLN A CA 1
ATOM 691 C C . GLN A 1 86 ? 1.229 3.183 -14.648 1.00 79.25 86 GLN A C 1
ATOM 693 O O . GLN A 1 86 ? 0.306 3.166 -13.839 1.00 79.25 86 GLN A O 1
ATOM 698 N N . GLU A 1 87 ? 2.101 4.189 -14.746 1.00 77.38 87 GLU A N 1
ATOM 699 C CA . GLU A 1 87 ? 2.021 5.421 -13.953 1.00 77.38 87 GLU A CA 1
ATOM 700 C C . GLU A 1 87 ? 0.806 6.260 -14.383 1.00 77.38 87 GLU A C 1
ATOM 702 O O . GLU A 1 87 ? 0.006 6.662 -13.542 1.00 77.38 87 GLU A O 1
ATOM 707 N N . ALA A 1 88 ? 0.601 6.430 -15.695 1.00 75.56 88 ALA A N 1
ATOM 708 C CA . ALA A 1 88 ? -0.545 7.172 -16.228 1.00 75.56 88 ALA A CA 1
ATOM 709 C C . ALA A 1 88 ? -1.895 6.544 -15.836 1.00 75.56 88 ALA A C 1
ATOM 711 O O . ALA A 1 88 ? -2.809 7.252 -15.429 1.00 75.56 88 ALA A O 1
ATOM 712 N N . TRP A 1 89 ? -2.016 5.212 -15.885 1.00 79.56 89 TRP A N 1
ATOM 713 C CA . TRP A 1 89 ? -3.249 4.518 -15.491 1.00 79.56 89 TRP A CA 1
ATOM 714 C C . TRP A 1 89 ? -3.617 4.730 -14.015 1.00 79.56 89 TRP A C 1
ATOM 716 O O . TRP A 1 89 ? -4.797 4.787 -13.660 1.00 79.56 89 TRP A O 1
ATOM 726 N N . PHE A 1 90 ? -2.608 4.858 -13.152 1.00 84.31 90 PHE A N 1
ATOM 727 C CA . PHE A 1 90 ? -2.824 5.178 -11.749 1.00 84.31 90 PHE A CA 1
ATOM 728 C C . PHE A 1 90 ? -3.377 6.594 -11.576 1.00 84.31 90 PHE A C 1
ATOM 730 O O . PHE A 1 90 ? -4.420 6.752 -10.947 1.00 84.31 90 PHE A O 1
ATOM 737 N N . GLU A 1 91 ? -2.704 7.598 -12.144 1.00 79.62 91 GLU A N 1
ATOM 738 C CA . GLU A 1 91 ? -3.073 9.009 -11.962 1.00 79.62 91 GLU A CA 1
ATOM 739 C C . GLU A 1 91 ? -4.402 9.363 -12.651 1.00 79.62 91 GLU A C 1
ATOM 741 O O . GLU A 1 91 ? -5.238 10.027 -12.048 1.00 79.62 91 GLU A O 1
ATOM 746 N N . GLU A 1 92 ? -4.632 8.891 -13.881 1.00 73.75 92 GLU A N 1
ATOM 747 C CA . GLU A 1 92 ? -5.820 9.248 -14.680 1.00 73.75 92 GLU A CA 1
ATOM 748 C C . GLU A 1 92 ? -7.048 8.371 -14.389 1.00 73.75 92 GLU A C 1
ATOM 750 O O . GLU A 1 92 ? -8.159 8.700 -14.798 1.00 73.75 92 GLU A O 1
ATOM 755 N N . GLY A 1 93 ? -6.864 7.221 -13.736 1.00 73.75 93 GLY A N 1
ATOM 756 C CA . GLY A 1 93 ? -7.922 6.227 -13.563 1.00 73.75 93 GLY A CA 1
ATOM 757 C C . GLY A 1 93 ? -8.165 5.861 -12.109 1.00 73.75 93 GLY A C 1
ATOM 758 O O . GLY A 1 93 ? -9.227 6.143 -11.557 1.00 73.75 93 GLY A O 1
ATOM 759 N N . LEU A 1 94 ? -7.197 5.167 -11.509 1.00 77.56 94 LEU A N 1
ATOM 760 C CA . LEU A 1 94 ? -7.362 4.557 -10.190 1.00 77.56 94 LEU A CA 1
ATOM 761 C C . LEU A 1 94 ? -7.495 5.622 -9.092 1.00 77.56 94 LEU A C 1
ATOM 763 O O . LEU A 1 94 ? -8.442 5.589 -8.313 1.00 77.56 94 LEU A O 1
ATOM 767 N N . LYS A 1 95 ? -6.562 6.575 -9.050 1.00 82.94 95 LYS A N 1
ATOM 768 C CA . LYS A 1 95 ? -6.486 7.599 -8.007 1.00 82.94 95 LYS A CA 1
ATOM 769 C C . LYS A 1 95 ? -7.722 8.490 -7.998 1.00 82.94 95 LYS A C 1
ATOM 771 O O . LYS A 1 95 ? -8.356 8.606 -6.959 1.00 82.94 95 LYS A O 1
ATOM 776 N N . GLN A 1 96 ? -8.117 9.019 -9.156 1.00 79.19 96 GLN A N 1
ATOM 777 C CA . GLN A 1 96 ? -9.292 9.885 -9.264 1.00 79.19 96 GLN A CA 1
ATOM 778 C C . GLN A 1 96 ? -10.573 9.192 -8.772 1.00 79.19 96 GLN A C 1
ATOM 780 O O . GLN A 1 96 ? -11.338 9.784 -8.020 1.00 79.19 96 GLN A O 1
ATOM 785 N N . LYS A 1 97 ? -10.784 7.918 -9.133 1.00 79.12 97 LYS A N 1
ATOM 786 C CA . LYS A 1 97 ? -11.972 7.162 -8.702 1.00 79.12 97 LYS A CA 1
ATOM 787 C C . LYS A 1 97 ? -12.036 6.930 -7.196 1.00 79.12 97 LYS A C 1
ATOM 789 O O . LYS A 1 97 ? -13.124 6.909 -6.639 1.00 79.12 97 LYS A O 1
ATOM 794 N N . PHE A 1 98 ? -10.896 6.716 -6.547 1.00 80.25 98 PHE A N 1
ATOM 795 C CA . PHE A 1 98 ? -10.864 6.452 -5.109 1.00 80.25 98 PHE A CA 1
ATOM 796 C C . PHE A 1 98 ? -10.725 7.714 -4.258 1.00 80.25 98 PHE A C 1
ATOM 798 O O . PHE A 1 98 ? -11.119 7.684 -3.102 1.00 80.25 98 PHE A O 1
ATOM 805 N N . GLU A 1 99 ? -10.220 8.824 -4.801 1.00 71.88 99 GLU A N 1
ATOM 806 C CA . GLU A 1 99 ? -10.266 10.125 -4.117 1.00 71.88 99 GLU A CA 1
ATOM 807 C C . GLU A 1 99 ? -11.713 10.599 -3.888 1.00 71.88 99 GLU A C 1
ATOM 809 O O . GLU A 1 99 ? -11.981 11.299 -2.913 1.00 71.88 99 GLU A O 1
ATOM 814 N N . GLU A 1 100 ? -12.653 10.176 -4.739 1.00 72.00 100 GLU A N 1
ATOM 815 C CA . GLU A 1 100 ? -14.093 10.401 -4.553 1.00 72.00 100 GLU A CA 1
ATOM 816 C C . GLU A 1 100 ? -14.684 9.529 -3.425 1.00 72.00 100 GLU A C 1
ATOM 818 O O . GLU A 1 100 ? -15.590 9.962 -2.708 1.00 72.00 100 GLU A O 1
ATOM 823 N N . ASP A 1 101 ? -14.134 8.331 -3.207 1.00 69.25 101 ASP A N 1
ATOM 824 C CA . ASP A 1 101 ? -14.539 7.407 -2.147 1.00 69.25 101 ASP A CA 1
ATOM 825 C C . ASP A 1 101 ? -13.742 7.679 -0.856 1.00 69.25 101 ASP A C 1
ATOM 827 O O . ASP A 1 101 ? -12.689 7.097 -0.596 1.00 69.25 101 ASP A O 1
ATOM 831 N N . GLY A 1 102 ? -14.283 8.516 0.037 1.00 68.50 102 GLY A N 1
ATOM 832 C CA . GLY A 1 102 ? -13.637 8.925 1.302 1.00 68.50 102 GLY A CA 1
ATOM 833 C C . GLY A 1 102 ? -13.256 7.803 2.296 1.00 68.50 102 GLY A C 1
ATOM 834 O O . GLY A 1 102 ? -12.710 8.087 3.369 1.00 68.50 102 GLY A O 1
ATOM 835 N N . GLY A 1 103 ? -13.520 6.537 1.964 1.00 80.12 103 GLY A N 1
ATOM 836 C CA . GLY A 1 103 ? -13.174 5.341 2.736 1.00 80.12 103 GLY A CA 1
ATOM 837 C C . GLY A 1 103 ? -11.913 4.596 2.274 1.00 80.12 103 GLY A C 1
ATOM 838 O O . GLY A 1 103 ? -11.581 3.572 2.882 1.00 80.12 103 GLY A O 1
ATOM 839 N N . VAL A 1 104 ? -11.222 5.063 1.227 1.00 87.00 104 VAL A N 1
ATOM 840 C CA . VAL A 1 104 ? -10.057 4.378 0.647 1.00 87.00 104 VAL A CA 1
ATOM 841 C C . VAL A 1 104 ? -8.855 5.319 0.563 1.00 87.00 104 VAL A C 1
ATOM 843 O O . VAL A 1 104 ? -8.934 6.382 -0.038 1.00 87.00 104 VAL A O 1
ATOM 846 N N . ASP A 1 105 ? -7.721 4.910 1.130 1.00 88.56 105 ASP A N 1
ATOM 847 C CA . ASP A 1 105 ? -6.447 5.607 0.956 1.00 88.56 105 ASP A CA 1
ATOM 848 C C . ASP A 1 105 ? -5.624 4.874 -0.112 1.00 88.56 105 ASP A C 1
ATOM 850 O O . ASP A 1 105 ? -5.285 3.693 0.032 1.00 88.56 105 ASP A O 1
ATOM 854 N N . VAL A 1 106 ? -5.309 5.570 -1.204 1.00 90.75 106 VAL A N 1
ATOM 855 C CA . VAL A 1 106 ? -4.630 4.988 -2.365 1.00 90.75 106 VAL A CA 1
ATOM 856 C C . VAL A 1 106 ? -3.203 5.509 -2.490 1.00 90.75 106 VAL A C 1
ATOM 858 O O . VAL A 1 106 ? -2.948 6.711 -2.490 1.00 90.75 106 VAL A O 1
ATOM 861 N N . HIS A 1 107 ? -2.261 4.588 -2.661 1.00 92.19 107 HIS A N 1
ATOM 862 C CA . HIS A 1 107 ? -0.833 4.867 -2.728 1.00 92.19 107 HIS A CA 1
ATOM 863 C C . HIS A 1 107 ? -0.201 4.190 -3.943 1.00 92.19 107 HIS A C 1
ATOM 865 O O . HIS A 1 107 ? -0.405 3.002 -4.176 1.00 92.19 107 HIS A O 1
ATOM 871 N N . ALA A 1 108 ? 0.625 4.920 -4.691 1.00 92.19 108 ALA A N 1
ATOM 872 C CA . ALA A 1 108 ? 1.439 4.359 -5.768 1.00 92.19 108 ALA A CA 1
ATOM 873 C C . ALA A 1 108 ? 2.881 4.120 -5.312 1.00 92.19 108 ALA A C 1
ATOM 875 O O . ALA A 1 108 ? 3.509 5.011 -4.728 1.00 92.19 108 ALA A O 1
ATOM 876 N N . ILE A 1 109 ? 3.404 2.936 -5.635 1.00 92.12 109 ILE A N 1
ATOM 877 C CA . ILE A 1 109 ? 4.751 2.479 -5.293 1.00 92.12 109 ILE A CA 1
ATOM 878 C C . ILE A 1 109 ? 5.490 2.072 -6.566 1.00 92.12 109 ILE A C 1
ATOM 880 O O . ILE A 1 109 ? 5.108 1.125 -7.258 1.00 92.12 109 ILE A O 1
ATOM 884 N N . ASP A 1 110 ? 6.591 2.769 -6.833 1.00 90.56 110 ASP A N 1
ATOM 885 C CA . ASP A 1 110 ? 7.500 2.447 -7.928 1.00 90.56 110 ASP A CA 1
ATOM 886 C C . ASP A 1 110 ? 8.537 1.411 -7.481 1.00 90.56 110 ASP A C 1
ATOM 888 O O . ASP A 1 110 ? 9.478 1.689 -6.729 1.00 90.56 110 ASP A O 1
ATOM 892 N N . VAL A 1 111 ? 8.373 0.193 -7.982 1.00 88.38 111 VAL A N 1
ATOM 893 C CA . VAL A 1 111 ? 9.205 -0.958 -7.630 1.00 88.38 111 VAL A CA 1
ATOM 894 C C . VAL A 1 111 ? 10.620 -0.814 -8.198 1.00 88.38 111 VAL A C 1
ATOM 896 O O . VAL A 1 111 ? 11.567 -1.340 -7.618 1.00 88.38 111 VAL A O 1
ATOM 899 N N . CYS A 1 112 ? 10.807 -0.055 -9.286 1.00 83.44 112 CYS A N 1
ATOM 900 C CA . CYS A 1 112 ? 12.132 0.193 -9.865 1.00 83.44 112 CYS A CA 1
ATOM 901 C C . CYS A 1 112 ? 13.024 1.051 -8.957 1.00 83.44 112 CYS A C 1
ATOM 903 O O . CYS A 1 112 ? 14.245 0.989 -9.073 1.00 83.44 112 CYS A O 1
ATOM 905 N N . LYS A 1 113 ? 12.430 1.830 -8.047 1.00 83.81 113 LYS A N 1
ATOM 906 C CA . LYS A 1 113 ? 13.144 2.676 -7.076 1.00 83.81 113 LYS A CA 1
ATOM 907 C C . LYS A 1 113 ? 13.342 1.999 -5.715 1.00 83.81 113 LYS A C 1
ATOM 909 O O . LYS A 1 113 ? 13.841 2.634 -4.788 1.00 83.81 113 LYS A O 1
ATOM 914 N N . SER A 1 114 ? 12.927 0.741 -5.578 1.00 84.94 114 SER A N 1
ATOM 915 C CA . SER A 1 114 ? 12.990 0.004 -4.314 1.00 84.94 114 SER A CA 1
ATOM 916 C C . SER A 1 114 ? 14.370 -0.623 -4.081 1.00 84.94 114 SER A C 1
ATOM 918 O O . SER A 1 114 ? 15.023 -1.080 -5.020 1.00 84.94 114 SER A O 1
ATOM 920 N N . PHE A 1 115 ? 14.808 -0.671 -2.822 1.00 79.75 115 PHE A N 1
ATOM 921 C CA . PHE A 1 115 ? 16.053 -1.333 -2.414 1.00 79.75 115 PHE A CA 1
ATOM 922 C C . PHE A 1 115 ? 15.897 -2.860 -2.315 1.00 79.75 115 PHE A C 1
ATOM 924 O O . PHE A 1 115 ? 14.794 -3.403 -2.379 1.00 79.75 115 PHE A O 1
ATOM 931 N N . PHE A 1 116 ? 17.009 -3.579 -2.144 1.00 75.81 116 PHE A N 1
ATOM 932 C CA . PHE A 1 116 ? 17.027 -5.045 -2.131 1.00 75.81 116 PHE A CA 1
ATOM 933 C C . PHE A 1 116 ? 16.126 -5.652 -1.039 1.00 75.81 116 PHE A C 1
ATOM 935 O O . PHE A 1 116 ? 15.392 -6.606 -1.299 1.00 75.81 116 PHE A O 1
ATOM 942 N N . GLU A 1 117 ? 16.124 -5.075 0.161 1.00 79.62 117 GLU A N 1
ATOM 943 C CA . GLU A 1 117 ? 15.306 -5.512 1.297 1.00 79.62 117 GLU A CA 1
ATOM 944 C C . GLU A 1 117 ? 13.808 -5.286 1.043 1.00 79.62 117 GLU A C 1
ATOM 946 O O . GLU A 1 117 ? 12.971 -6.125 1.384 1.00 79.62 117 GLU A O 1
ATOM 951 N N . GLU A 1 118 ? 13.466 -4.168 0.399 1.00 83.44 118 GLU A N 1
ATOM 952 C CA . GLU A 1 118 ? 12.101 -3.843 -0.024 1.00 83.44 118 GLU A CA 1
ATOM 953 C C . GLU A 1 118 ? 11.607 -4.853 -1.072 1.00 83.44 118 GLU A C 1
ATOM 955 O O . GLU A 1 118 ? 10.495 -5.371 -0.970 1.00 83.44 118 GLU A O 1
ATOM 960 N N . LEU A 1 119 ? 12.461 -5.208 -2.036 1.00 81.25 119 LEU A N 1
ATOM 961 C CA . LEU A 1 119 ? 12.151 -6.206 -3.060 1.00 81.25 119 LEU A CA 1
ATOM 962 C C . LEU A 1 119 ? 11.978 -7.614 -2.480 1.00 81.25 119 LEU A C 1
ATOM 964 O O . LEU A 1 119 ? 11.124 -8.361 -2.954 1.00 81.25 119 LEU A O 1
ATOM 968 N N . ASN A 1 120 ? 12.760 -7.994 -1.466 1.00 82.50 120 ASN A N 1
ATOM 969 C CA . ASN A 1 120 ? 12.601 -9.294 -0.809 1.00 82.50 120 ASN A CA 1
ATOM 970 C C . ASN A 1 120 ? 11.264 -9.397 -0.078 1.00 82.50 120 ASN A C 1
ATOM 972 O O . ASN A 1 120 ? 10.568 -10.395 -0.237 1.00 82.50 120 ASN A O 1
ATOM 976 N N . TYR A 1 121 ? 10.851 -8.335 0.609 1.00 86.81 121 TYR A N 1
ATOM 977 C CA . TYR A 1 121 ? 9.526 -8.283 1.215 1.00 86.81 121 TYR A CA 1
ATOM 978 C C . TYR A 1 121 ? 8.398 -8.425 0.177 1.00 86.81 121 TYR A C 1
ATOM 980 O O . TYR A 1 121 ? 7.469 -9.206 0.365 1.00 86.81 121 TYR A O 1
ATOM 988 N N . LEU A 1 122 ? 8.491 -7.743 -0.971 1.00 87.44 122 LEU A N 1
ATOM 989 C CA . LEU A 1 122 ? 7.499 -7.908 -2.044 1.00 87.44 122 LEU A CA 1
ATOM 990 C C . LEU A 1 122 ? 7.464 -9.345 -2.607 1.00 87.44 122 LEU A C 1
ATOM 992 O O . LEU A 1 122 ? 6.406 -9.824 -3.017 1.00 87.44 122 LEU A O 1
ATOM 996 N N . LYS A 1 123 ? 8.595 -10.064 -2.607 1.00 83.75 123 LYS A N 1
ATOM 997 C CA . LYS A 1 123 ? 8.632 -11.488 -2.988 1.00 83.75 123 LYS A CA 1
ATOM 998 C C . LYS A 1 123 ? 7.937 -12.381 -1.961 1.00 83.75 123 LYS A C 1
ATOM 1000 O O . LYS A 1 123 ? 7.274 -13.334 -2.365 1.00 83.75 123 LYS A O 1
ATOM 1005 N N . GLU A 1 124 ? 8.054 -12.083 -0.667 1.00 88.62 124 GLU A N 1
ATOM 1006 C CA . GLU A 1 124 ? 7.340 -12.811 0.397 1.00 88.62 124 GLU A CA 1
ATOM 1007 C C . GLU A 1 124 ? 5.819 -12.708 0.227 1.00 88.62 124 GLU A C 1
ATOM 1009 O O . GLU A 1 124 ? 5.103 -13.687 0.439 1.00 88.62 124 GLU A O 1
ATOM 1014 N N . LEU A 1 125 ? 5.335 -11.567 -0.276 1.00 86.38 125 LEU A N 1
ATOM 1015 C CA . LEU A 1 125 ? 3.932 -11.355 -0.655 1.00 86.38 125 LEU A CA 1
ATOM 1016 C C . LEU A 1 125 ? 3.509 -12.106 -1.934 1.00 86.38 125 LEU A C 1
ATOM 1018 O O . LEU A 1 125 ? 2.368 -11.978 -2.371 1.00 86.38 125 LEU A O 1
ATOM 1022 N N . LYS A 1 126 ? 4.401 -12.902 -2.543 1.00 86.88 126 LYS A N 1
ATOM 1023 C CA . LYS A 1 126 ? 4.159 -13.695 -3.763 1.00 86.88 126 LYS A CA 1
ATOM 1024 C C . LYS A 1 126 ? 3.686 -12.858 -4.957 1.00 86.88 126 LYS A C 1
ATOM 1026 O O . LYS A 1 126 ? 2.913 -13.332 -5.791 1.00 86.88 126 LYS A O 1
ATOM 1031 N N . ILE A 1 127 ? 4.174 -11.624 -5.072 1.00 87.12 127 ILE A N 1
ATOM 1032 C CA . ILE A 1 127 ? 3.873 -10.756 -6.213 1.00 87.12 127 ILE A CA 1
ATOM 1033 C C . ILE A 1 127 ? 4.619 -11.277 -7.446 1.00 87.12 127 ILE A C 1
ATOM 1035 O O . ILE A 1 127 ? 5.848 -11.332 -7.468 1.00 87.12 127 ILE A O 1
ATOM 1039 N N . THR A 1 128 ? 3.874 -11.670 -8.482 1.00 77.69 128 THR A N 1
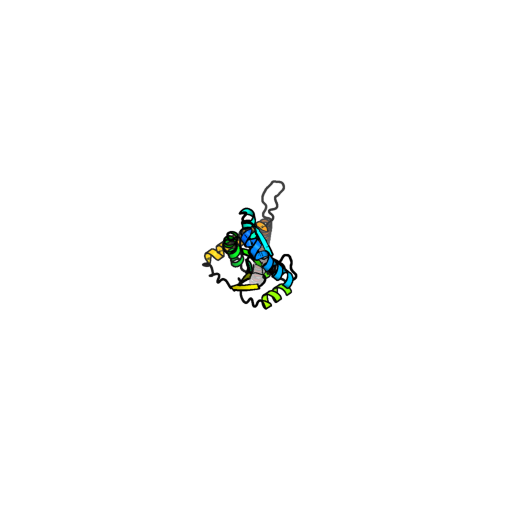ATOM 1040 C CA . THR A 1 128 ? 4.444 -12.322 -9.681 1.00 77.69 128 THR A CA 1
ATOM 1041 C C . THR A 1 128 ? 4.471 -11.436 -10.925 1.00 77.69 128 THR A C 1
ATOM 1043 O O . THR A 1 128 ? 5.246 -11.697 -11.847 1.00 77.69 128 THR A O 1
ATOM 1046 N N . LYS A 1 129 ? 3.631 -10.397 -10.987 1.00 84.88 129 LYS A N 1
ATOM 1047 C CA . LYS A 1 129 ? 3.438 -9.545 -12.172 1.00 84.88 129 LYS A CA 1
ATOM 1048 C C . LYS A 1 129 ? 3.258 -8.080 -11.776 1.00 84.88 129 LYS A C 1
ATOM 1050 O O . LYS A 1 129 ? 2.916 -7.789 -10.637 1.00 84.88 129 LYS A O 1
ATOM 1055 N N . TYR A 1 130 ? 3.480 -7.182 -12.739 1.00 85.94 130 TYR A N 1
ATOM 1056 C CA . TYR A 1 130 ? 3.241 -5.743 -12.600 1.00 85.94 130 TYR A CA 1
ATOM 1057 C C . TYR A 1 130 ? 2.473 -5.193 -13.821 1.00 85.94 130 TYR A C 1
ATOM 1059 O O . TYR A 1 130 ? 2.792 -5.601 -14.946 1.00 85.94 130 TYR A O 1
ATOM 1067 N N . PRO A 1 131 ? 1.539 -4.242 -13.638 1.00 90.06 131 PRO A N 1
ATOM 1068 C CA . PRO A 1 131 ? 1.171 -3.654 -12.349 1.00 90.06 131 PRO A CA 1
ATOM 1069 C C . PRO A 1 131 ? 0.471 -4.668 -11.433 1.00 90.06 131 PRO A C 1
ATOM 1071 O O . PRO A 1 131 ? -0.038 -5.692 -11.887 1.00 90.06 131 PRO A O 1
ATOM 1074 N N . CYS A 1 132 ? 0.510 -4.403 -10.137 1.00 91.44 132 CYS A N 1
ATOM 1075 C CA . CYS A 1 132 ? -0.119 -5.214 -9.105 1.00 91.44 132 CYS A CA 1
ATOM 1076 C C . CYS A 1 132 ? -0.789 -4.277 -8.115 1.00 91.44 132 CYS A C 1
ATOM 1078 O O . CYS A 1 132 ? -0.230 -3.237 -7.780 1.00 91.44 132 CYS A O 1
ATOM 1080 N N . VAL A 1 133 ? -1.960 -4.651 -7.623 1.00 92.12 133 VAL A N 1
ATOM 1081 C CA . VAL A 1 133 ? -2.651 -3.901 -6.584 1.00 92.12 133 VAL A CA 1
ATOM 1082 C C . VAL A 1 133 ? -2.795 -4.770 -5.357 1.00 92.12 133 VAL A C 1
ATOM 1084 O O . VAL A 1 133 ? -3.239 -5.912 -5.447 1.00 92.12 133 VAL A O 1
ATOM 1087 N N . LEU A 1 134 ? -2.389 -4.214 -4.222 1.00 94.50 134 LEU A N 1
ATOM 1088 C CA . LEU A 1 134 ? -2.575 -4.811 -2.912 1.00 94.50 134 LEU A CA 1
ATOM 1089 C C . LEU A 1 134 ? -3.667 -4.049 -2.180 1.00 94.50 134 LEU A C 1
ATOM 1091 O O . LEU A 1 134 ? -3.612 -2.822 -2.095 1.00 94.50 134 LEU A O 1
ATOM 1095 N N . THR A 1 135 ? -4.618 -4.771 -1.605 1.00 93.50 135 THR A N 1
ATOM 1096 C CA . THR A 1 135 ? -5.689 -4.178 -0.806 1.00 93.50 135 THR A CA 1
ATOM 1097 C C . THR A 1 135 ? -5.574 -4.662 0.629 1.00 93.50 135 THR A C 1
ATOM 1099 O O . THR A 1 135 ? -5.642 -5.862 0.886 1.00 93.50 135 THR A O 1
ATOM 1102 N N . TYR A 1 136 ? -5.421 -3.732 1.570 1.00 93.38 136 TYR A N 1
ATOM 1103 C CA . TYR A 1 136 ? -5.339 -4.016 2.997 1.00 93.38 136 TYR A CA 1
ATOM 1104 C C . TYR A 1 136 ? -6.522 -3.428 3.760 1.00 93.38 136 TYR A C 1
ATOM 1106 O O . TYR A 1 136 ? -6.939 -2.288 3.538 1.00 93.38 136 TYR A O 1
ATOM 1114 N N . ARG A 1 137 ? -7.017 -4.187 4.736 1.00 90.19 137 ARG A N 1
ATOM 1115 C CA . ARG A 1 137 ? -8.034 -3.734 5.685 1.00 90.19 137 ARG A CA 1
ATOM 1116 C C . ARG A 1 137 ? -7.659 -4.198 7.084 1.00 90.19 137 ARG A C 1
ATOM 1118 O O . ARG A 1 137 ? -7.346 -5.368 7.279 1.00 90.19 137 ARG A O 1
ATOM 1125 N N . ALA A 1 138 ? -7.693 -3.278 8.047 1.00 86.69 138 ALA A N 1
ATOM 1126 C CA . ALA A 1 138 ? -7.334 -3.544 9.445 1.00 86.69 138 ALA A CA 1
ATOM 1127 C C . ALA A 1 138 ? -5.940 -4.194 9.625 1.00 86.69 138 ALA A C 1
ATOM 1129 O O . ALA A 1 138 ? -5.742 -5.023 10.506 1.00 86.69 138 ALA A O 1
ATOM 1130 N N . GLY A 1 139 ? -4.972 -3.853 8.769 1.00 87.62 139 GLY A N 1
ATOM 1131 C CA . GLY A 1 139 ? -3.621 -4.417 8.798 1.00 87.62 139 GLY A CA 1
ATOM 1132 C C . GLY A 1 139 ? -3.473 -5.772 8.103 1.00 87.62 139 GLY A C 1
ATOM 1133 O O . GLY A 1 139 ? -2.368 -6.306 8.032 1.00 87.62 139 GLY A O 1
ATOM 1134 N N . HIS A 1 140 ? -4.558 -6.334 7.571 1.00 89.50 140 HIS A N 1
ATOM 1135 C CA . HIS A 1 140 ? -4.548 -7.610 6.867 1.00 89.50 140 HIS A CA 1
ATOM 1136 C C . HIS A 1 140 ? -4.583 -7.399 5.362 1.00 89.50 140 HIS A C 1
ATOM 1138 O O . HIS A 1 140 ? -5.361 -6.586 4.865 1.00 89.50 140 HIS A O 1
ATOM 1144 N N . LEU A 1 141 ? -3.761 -8.159 4.639 1.00 92.44 141 LEU A N 1
ATOM 1145 C CA . LEU A 1 141 ? -3.840 -8.239 3.187 1.00 92.44 141 LEU A CA 1
ATOM 1146 C C . LEU A 1 141 ? -5.111 -9.004 2.814 1.00 92.44 141 LEU A C 1
ATOM 1148 O O . LEU A 1 141 ? -5.244 -10.181 3.143 1.00 92.44 141 LEU A O 1
ATOM 1152 N N . ILE A 1 142 ? -6.045 -8.311 2.173 1.00 93.44 142 ILE A N 1
ATOM 1153 C CA . ILE A 1 142 ? -7.348 -8.845 1.774 1.00 93.44 142 ILE A CA 1
ATOM 1154 C C . ILE A 1 142 ? -7.257 -9.472 0.395 1.00 93.44 142 ILE A C 1
ATOM 1156 O O . ILE A 1 142 ? -7.733 -10.586 0.199 1.00 93.44 142 ILE A O 1
ATOM 1160 N N . ASP A 1 143 ? -6.647 -8.753 -0.547 1.00 93.44 143 ASP A N 1
ATOM 1161 C CA . ASP A 1 143 ? -6.574 -9.202 -1.928 1.00 93.44 143 ASP A CA 1
ATOM 1162 C C . ASP A 1 143 ? -5.315 -8.698 -2.640 1.00 93.44 143 ASP A C 1
ATOM 1164 O O . ASP A 1 143 ? -4.734 -7.662 -2.290 1.00 93.44 143 ASP A O 1
ATOM 1168 N N . ILE A 1 144 ? -4.915 -9.465 -3.651 1.00 92.88 144 ILE A N 1
ATOM 1169 C CA . ILE A 1 144 ? -3.851 -9.158 -4.598 1.00 92.88 144 ILE A CA 1
ATOM 1170 C C . ILE A 1 144 ? -4.432 -9.358 -5.992 1.00 92.88 144 ILE A C 1
ATOM 1172 O O . ILE A 1 144 ? -4.641 -10.494 -6.424 1.00 92.88 144 ILE A O 1
ATOM 1176 N N . PHE A 1 145 ? -4.615 -8.272 -6.736 1.00 90.00 145 PHE A N 1
ATOM 1177 C CA . PHE A 1 145 ? -5.076 -8.360 -8.116 1.00 90.00 145 PHE A CA 1
ATOM 1178 C C . PHE A 1 145 ? -4.072 -7.761 -9.093 1.00 90.00 145 PHE A C 1
ATOM 1180 O O . PHE A 1 145 ? -3.340 -6.816 -8.801 1.00 90.00 145 PHE A O 1
ATOM 1187 N N . TYR A 1 146 ? -4.043 -8.334 -10.291 1.00 88.69 146 TYR A N 1
ATOM 1188 C CA . TYR A 1 146 ? -3.144 -7.936 -11.364 1.00 88.69 146 TYR A CA 1
ATOM 1189 C C . TYR A 1 146 ? -3.989 -7.324 -12.474 1.00 88.69 146 TYR A C 1
ATOM 1191 O O . TYR A 1 146 ? -4.567 -8.080 -13.257 1.00 88.69 146 TYR A O 1
ATOM 1199 N N . PRO A 1 147 ? -4.126 -5.986 -12.533 1.00 82.50 147 PRO A N 1
ATOM 1200 C CA . PRO A 1 147 ? -4.942 -5.379 -13.562 1.00 82.50 147 PRO A CA 1
ATOM 1201 C C . PRO A 1 147 ? -4.366 -5.726 -14.932 1.00 82.50 147 PRO A C 1
ATOM 1203 O O . PRO A 1 147 ? -3.206 -5.435 -15.242 1.00 82.50 147 PRO A O 1
ATOM 1206 N N . GLU A 1 148 ? -5.194 -6.362 -15.756 1.00 70.69 148 GLU A N 1
ATOM 1207 C CA . GLU A 1 148 ? -4.909 -6.542 -17.169 1.00 70.69 148 GLU A CA 1
ATOM 1208 C C . GLU A 1 148 ? -5.058 -5.183 -17.840 1.00 70.69 148 GLU A C 1
ATOM 1210 O O . GLU A 1 148 ? -6.125 -4.795 -18.315 1.00 70.69 148 GLU A O 1
ATOM 1215 N N . LEU A 1 149 ? -3.965 -4.424 -17.849 1.00 66.50 149 LEU A N 1
ATOM 1216 C CA . LEU A 1 149 ? -3.854 -3.271 -18.720 1.00 66.50 149 LEU A CA 1
ATOM 1217 C C . LEU A 1 149 ? -3.844 -3.825 -20.143 1.00 66.50 149 LEU A C 1
ATOM 1219 O O . LEU A 1 149 ? -2.816 -4.316 -20.619 1.00 66.50 149 LEU A O 1
ATOM 1223 N N . GLN A 1 150 ? -5.013 -3.818 -20.796 1.00 52.59 150 GLN A N 1
ATOM 1224 C CA . GLN A 1 150 ? -5.079 -4.017 -22.237 1.00 52.59 150 GLN A CA 1
ATOM 1225 C C . GLN A 1 150 ? -4.033 -3.086 -22.838 1.00 52.59 150 GLN A C 1
ATOM 1227 O O . GLN A 1 150 ? -4.016 -1.902 -22.498 1.00 52.59 150 GLN A O 1
ATOM 1232 N N . LYS A 1 151 ? -3.146 -3.627 -23.687 1.00 50.00 151 LYS A N 1
ATOM 1233 C CA . LYS A 1 151 ? -2.292 -2.801 -24.544 1.00 50.00 151 LYS A CA 1
ATOM 1234 C C . LYS A 1 151 ? -3.222 -1.791 -25.189 1.00 50.00 151 LYS A C 1
ATOM 1236 O O . LYS A 1 151 ? -4.057 -2.176 -26.012 1.00 50.00 151 LYS A O 1
ATOM 1241 N N . GLY A 1 152 ? -3.149 -0.538 -24.754 1.00 44.47 152 GLY A N 1
ATOM 1242 C CA . GLY A 1 152 ? -3.888 0.516 -25.412 1.00 44.47 152 GLY A CA 1
ATOM 1243 C C . GLY A 1 152 ? -3.460 0.439 -26.866 1.00 44.47 152 GLY A C 1
ATOM 1244 O O . GLY A 1 152 ? -2.271 0.285 -27.140 1.00 44.47 152 GLY A O 1
ATOM 1245 N N . ASN A 1 153 ? -4.413 0.447 -27.798 1.00 44.75 153 ASN A N 1
ATOM 1246 C CA . ASN A 1 153 ? -4.118 0.507 -29.228 1.00 44.75 153 ASN A CA 1
ATOM 1247 C C . ASN A 1 153 ? -2.888 1.398 -29.449 1.00 44.75 153 ASN A C 1
ATOM 1249 O O . ASN A 1 153 ? -2.878 2.533 -28.966 1.00 44.75 153 ASN A O 1
ATOM 1253 N N . SER A 1 154 ? -1.859 0.868 -30.123 1.00 52.12 154 SER A N 1
ATOM 1254 C CA . SER A 1 154 ? -0.452 1.326 -30.106 1.00 52.12 154 SER A CA 1
ATOM 1255 C C . SER A 1 154 ? -0.197 2.787 -30.531 1.00 52.12 154 SER A C 1
ATOM 1257 O O . SER A 1 154 ? 0.942 3.201 -30.741 1.00 52.12 154 SER A O 1
ATOM 1259 N N . VAL A 1 155 ? -1.256 3.554 -30.763 1.00 48.12 155 VAL A N 1
ATOM 1260 C CA . VAL A 1 155 ? -1.286 4.967 -31.128 1.00 48.12 155 VAL A CA 1
ATOM 1261 C C . VAL A 1 155 ? -1.449 5.847 -29.884 1.00 48.12 155 VAL A C 1
ATOM 1263 O O . VAL A 1 155 ? -0.749 6.849 -29.767 1.00 48.12 155 VAL A O 1
ATOM 1266 N N . ALA A 1 156 ? -2.298 5.459 -28.924 1.00 48.72 156 ALA A N 1
ATOM 1267 C CA . ALA A 1 156 ? -2.438 6.176 -27.653 1.00 48.72 156 ALA A CA 1
ATOM 1268 C C . ALA A 1 156 ? -1.181 6.010 -26.783 1.00 48.72 156 ALA A C 1
ATOM 1270 O O . ALA A 1 156 ? -0.725 6.977 -26.184 1.00 48.72 156 ALA A O 1
ATOM 1271 N N . GLU A 1 157 ? -0.557 4.827 -26.813 1.00 47.66 157 GLU A N 1
ATOM 1272 C CA . GLU A 1 157 ? 0.723 4.549 -26.144 1.00 47.66 157 GLU A CA 1
ATOM 1273 C C . GLU A 1 157 ? 1.845 5.454 -26.669 1.00 47.66 157 GLU A C 1
ATOM 1275 O O . GLU A 1 157 ? 2.527 6.096 -25.878 1.00 47.66 157 GLU A O 1
ATOM 1280 N N . LYS A 1 158 ? 1.965 5.612 -27.996 1.00 52.12 158 LYS A N 1
ATOM 1281 C CA . LYS A 1 158 ? 2.924 6.553 -28.599 1.00 52.12 158 LYS A CA 1
ATOM 1282 C C . LYS A 1 158 ? 2.623 8.002 -28.241 1.00 52.12 158 LYS A C 1
ATOM 1284 O O . LYS A 1 158 ? 3.551 8.782 -28.080 1.00 52.12 158 LYS A O 1
ATOM 1289 N N . LEU A 1 159 ? 1.351 8.385 -28.136 1.00 55.12 159 LEU A N 1
ATOM 1290 C CA . LEU A 1 159 ? 0.956 9.755 -27.798 1.00 55.12 159 LEU A CA 1
ATOM 1291 C C . LEU A 1 159 ? 1.205 10.088 -26.324 1.00 55.12 159 LEU A C 1
ATOM 1293 O O . LEU A 1 159 ? 1.669 11.188 -26.036 1.00 55.12 159 LEU A O 1
ATOM 1297 N N . VAL A 1 160 ? 0.934 9.159 -25.405 1.00 55.41 160 VAL A N 1
ATOM 1298 C CA . VAL A 1 160 ? 1.238 9.317 -23.975 1.00 55.41 160 VAL A CA 1
ATOM 1299 C C . VAL A 1 160 ? 2.748 9.280 -23.749 1.00 55.41 160 VAL A C 1
ATOM 1301 O O . VAL A 1 160 ? 3.268 10.138 -23.046 1.00 55.41 160 VAL A O 1
ATOM 1304 N N . GLU A 1 161 ? 3.476 8.382 -24.416 1.00 54.28 161 GLU A N 1
ATOM 1305 C CA . GLU A 1 161 ? 4.942 8.345 -24.395 1.00 54.28 161 GLU A CA 1
ATOM 1306 C C . GLU A 1 161 ? 5.548 9.635 -24.973 1.00 54.28 161 GLU A C 1
ATOM 1308 O O . GLU A 1 161 ? 6.431 10.226 -24.357 1.00 54.28 161 GLU A O 1
ATOM 1313 N N . LEU A 1 162 ? 5.023 10.159 -26.088 1.00 55.84 162 LEU A N 1
ATOM 1314 C CA . LEU A 1 162 ? 5.439 11.450 -26.650 1.00 55.84 162 LEU A CA 1
ATOM 1315 C C . LEU A 1 162 ? 5.141 12.621 -25.708 1.00 55.84 162 LEU A C 1
ATOM 1317 O O . LEU A 1 162 ? 6.004 13.480 -25.537 1.00 55.84 162 LEU A O 1
ATOM 1321 N N . LYS A 1 163 ? 3.958 12.664 -25.083 1.00 57.91 163 LYS A N 1
ATOM 1322 C CA . LYS A 1 163 ? 3.594 13.714 -24.117 1.00 57.91 163 LYS A CA 1
ATOM 1323 C C . LYS A 1 163 ? 4.444 13.646 -22.849 1.00 57.91 163 LYS A C 1
ATOM 1325 O O . LYS A 1 163 ? 4.910 14.681 -22.385 1.00 57.91 163 LYS A O 1
ATOM 1330 N N . TYR A 1 164 ? 4.699 12.448 -22.331 1.00 54.34 164 TYR A N 1
ATOM 1331 C CA . TYR A 1 164 ? 5.526 12.226 -21.146 1.00 54.34 164 TYR A CA 1
ATOM 1332 C C . TYR A 1 164 ? 6.999 12.555 -21.413 1.00 54.34 164 TYR A C 1
ATOM 1334 O O . TYR A 1 164 ? 7.634 13.246 -20.620 1.00 54.34 164 TYR A O 1
ATOM 1342 N N . VAL A 1 165 ? 7.540 12.150 -22.569 1.00 57.22 165 VAL A N 1
ATOM 1343 C CA . VAL A 1 165 ? 8.892 12.532 -23.008 1.00 57.22 165 VAL A CA 1
ATOM 1344 C C . VAL A 1 165 ? 8.989 14.041 -23.235 1.00 57.22 165 VAL A C 1
ATOM 1346 O O . VAL A 1 165 ? 9.999 14.637 -22.870 1.00 57.22 165 VAL A O 1
ATOM 1349 N N . GLN A 1 166 ? 7.960 14.684 -23.796 1.00 55.88 166 GLN A N 1
ATOM 1350 C CA . GLN A 1 166 ? 7.920 16.144 -23.916 1.00 55.88 166 GLN A CA 1
ATOM 1351 C C . GLN A 1 166 ? 7.895 16.826 -22.543 1.00 55.88 166 GLN A C 1
ATOM 1353 O O . GLN A 1 166 ? 8.679 17.744 -22.328 1.00 55.88 166 GLN A O 1
ATOM 1358 N N . GLN A 1 167 ? 7.074 16.361 -21.598 1.00 53.78 167 GLN A N 1
ATOM 1359 C CA . GLN A 1 167 ? 7.009 16.927 -20.246 1.00 53.78 167 GLN A CA 1
ATOM 1360 C C . GLN A 1 167 ? 8.303 16.726 -19.449 1.00 53.78 167 GLN A C 1
ATOM 1362 O O . GLN A 1 167 ? 8.774 17.677 -18.830 1.00 53.78 167 GLN A O 1
ATOM 1367 N N . LYS A 1 168 ? 8.927 15.540 -19.505 1.00 52.69 168 LYS A N 1
ATOM 1368 C CA . LYS A 1 168 ? 10.229 15.301 -18.857 1.00 52.69 168 LYS A CA 1
ATOM 1369 C C . LYS A 1 168 ? 11.341 16.154 -19.460 1.00 52.69 168 LYS A C 1
ATOM 1371 O O . LYS A 1 168 ? 12.096 16.769 -18.717 1.00 52.69 168 LYS A O 1
ATOM 1376 N N . LYS A 1 169 ? 11.393 16.283 -20.790 1.00 50.91 169 LYS A N 1
ATOM 1377 C CA . LYS A 1 169 ? 12.353 17.181 -21.457 1.00 50.91 169 LYS A CA 1
ATOM 1378 C C . LYS A 1 169 ? 12.133 18.653 -21.099 1.00 50.91 169 LYS A C 1
ATOM 1380 O O . LYS A 1 169 ? 13.099 19.403 -21.034 1.00 50.91 169 LYS A O 1
ATOM 1385 N N . PHE A 1 170 ? 10.893 19.062 -20.834 1.00 51.19 170 PHE A N 1
ATOM 1386 C CA . PHE A 1 170 ? 10.580 20.409 -20.350 1.00 51.19 170 PHE A CA 1
ATOM 1387 C C . PHE A 1 170 ? 10.996 20.648 -18.891 1.00 51.19 170 PHE A C 1
ATOM 1389 O O . PHE A 1 170 ? 11.274 21.787 -18.533 1.00 51.19 170 PHE A O 1
ATOM 1396 N N . GLN A 1 171 ? 11.046 19.605 -18.056 1.00 48.91 171 GLN A N 1
ATOM 1397 C CA . GLN A 1 171 ? 11.466 19.717 -16.653 1.00 48.91 171 GLN A CA 1
ATOM 1398 C C . GLN A 1 171 ? 12.986 19.588 -16.461 1.00 48.91 171 GLN A C 1
ATOM 1400 O O . GLN A 1 171 ? 13.523 20.175 -15.526 1.00 48.91 171 GLN A O 1
ATOM 1405 N N . GLU A 1 172 ? 13.690 18.863 -17.337 1.00 44.91 172 GLU A N 1
ATOM 1406 C CA . GLU A 1 172 ? 15.150 18.680 -17.251 1.00 44.91 172 GLU A CA 1
ATOM 1407 C C . GLU A 1 172 ? 15.951 19.774 -17.982 1.00 44.91 172 GLU A C 1
ATOM 1409 O O . GLU A 1 172 ? 17.110 20.020 -17.643 1.00 44.91 172 GLU A O 1
ATOM 1414 N N . ASN A 1 173 ? 15.337 20.502 -18.919 1.00 42.81 173 ASN A N 1
ATOM 1415 C CA . ASN A 1 173 ? 15.976 21.637 -19.579 1.00 42.81 173 ASN A CA 1
ATOM 1416 C C . ASN A 1 173 ? 15.707 22.933 -18.809 1.00 42.81 173 ASN A C 1
ATOM 1418 O O . ASN A 1 173 ? 14.744 23.651 -19.080 1.00 42.81 173 ASN A O 1
ATOM 1422 N N . TYR A 1 174 ? 16.603 23.276 -17.879 1.00 41.84 174 TYR A N 1
ATOM 1423 C CA . TYR A 1 174 ? 16.742 24.658 -17.423 1.00 41.84 174 TYR A CA 1
ATOM 1424 C C . TYR A 1 174 ? 17.038 25.538 -18.639 1.00 41.84 174 TYR A C 1
ATOM 1426 O O . TYR A 1 174 ? 18.170 25.591 -19.122 1.00 41.84 174 TYR A O 1
ATOM 1434 N N . VAL A 1 175 ? 16.017 26.235 -19.134 1.00 47.41 175 VAL A N 1
ATOM 1435 C CA . VAL A 1 175 ? 16.199 27.336 -20.074 1.00 47.41 175 VAL A CA 1
ATOM 1436 C C . VAL A 1 175 ? 17.026 28.389 -19.345 1.00 47.41 175 VAL A C 1
ATOM 1438 O O . VAL A 1 175 ? 16.544 29.051 -18.427 1.00 47.41 175 VAL A O 1
ATOM 1441 N N . LYS A 1 176 ? 18.305 28.498 -19.702 1.00 47.53 176 LYS A N 1
ATOM 1442 C CA . LYS A 1 176 ? 19.143 29.603 -19.247 1.00 47.53 176 LYS A CA 1
ATOM 1443 C C . LYS A 1 176 ? 18.854 30.793 -20.152 1.00 47.53 176 LYS A C 1
ATOM 1445 O O . LYS A 1 176 ? 18.991 30.699 -21.370 1.00 47.53 176 LYS A O 1
ATOM 1450 N N . PHE A 1 177 ? 18.419 31.882 -19.538 1.00 46.12 177 PHE A N 1
ATOM 1451 C CA . PHE A 1 177 ? 18.207 33.164 -20.198 1.00 46.12 177 PHE A CA 1
ATOM 1452 C C . PHE A 1 177 ? 19.548 33.900 -20.299 1.00 46.12 177 PHE A C 1
ATOM 1454 O O . PHE A 1 177 ? 20.363 33.806 -19.378 1.00 46.12 177 PHE A O 1
ATOM 1461 N N . ASP A 1 178 ? 19.788 34.605 -21.406 1.00 49.56 178 ASP A N 1
ATOM 1462 C CA . ASP A 1 178 ? 20.855 35.610 -21.461 1.00 49.56 178 ASP A CA 1
ATOM 1463 C C . ASP A 1 178 ? 20.412 36.909 -20.752 1.00 49.56 178 ASP A C 1
ATOM 1465 O O . ASP A 1 178 ? 19.224 37.107 -20.483 1.00 49.56 178 ASP A O 1
ATOM 1469 N N . ASP A 1 179 ? 21.348 37.824 -20.474 1.00 52.69 179 ASP A N 1
ATOM 1470 C CA . ASP A 1 179 ? 21.067 39.130 -19.842 1.00 52.69 179 ASP A CA 1
ATOM 1471 C C . ASP A 1 179 ? 20.148 40.044 -20.691 1.00 52.69 179 ASP A C 1
ATOM 1473 O O . ASP A 1 179 ? 19.793 41.145 -20.271 1.00 52.69 179 ASP A O 1
ATOM 1477 N N . SER A 1 180 ? 19.755 39.604 -21.892 1.00 53.22 180 SER A N 1
ATOM 1478 C CA . SER A 1 180 ? 18.859 40.299 -22.826 1.00 53.22 180 SER A CA 1
ATOM 1479 C C . SER A 1 180 ? 17.477 39.633 -22.947 1.00 53.22 180 SER A C 1
ATOM 1481 O O . SER A 1 180 ? 16.647 40.096 -23.730 1.00 53.22 180 SER A O 1
ATOM 1483 N N . GLY A 1 181 ? 17.204 38.572 -22.177 1.00 48.09 181 GLY A N 1
ATOM 1484 C CA . GLY A 1 181 ? 15.911 37.886 -22.127 1.00 48.09 181 GLY A CA 1
ATOM 1485 C C . GLY A 1 181 ? 15.629 36.916 -23.281 1.00 48.09 181 GLY A C 1
ATOM 1486 O O . GLY A 1 181 ? 14.491 36.463 -23.418 1.00 48.09 181 GLY A O 1
ATOM 1487 N N . ASN A 1 182 ? 16.622 36.564 -24.103 1.00 54.03 182 ASN A N 1
ATOM 1488 C CA . ASN A 1 182 ? 16.435 35.614 -25.200 1.00 54.03 182 ASN A CA 1
ATOM 1489 C C . ASN A 1 182 ? 16.642 34.165 -24.735 1.00 54.03 182 ASN A C 1
ATOM 1491 O O . ASN A 1 182 ? 17.575 33.842 -23.997 1.00 54.03 182 ASN A O 1
ATOM 1495 N N . VAL A 1 183 ? 15.762 33.273 -25.197 1.00 53.59 183 VAL A N 1
ATOM 1496 C CA . VAL A 1 183 ? 15.813 31.829 -24.926 1.00 53.59 183 VAL A CA 1
ATOM 1497 C C . VAL A 1 183 ? 16.914 31.187 -25.775 1.00 53.59 183 VAL A C 1
ATOM 1499 O O . VAL A 1 183 ? 16.807 31.158 -27.001 1.00 53.59 183 VAL A O 1
ATOM 1502 N N . TYR A 1 184 ? 17.956 30.655 -25.130 1.00 56.34 184 TYR A N 1
ATOM 1503 C CA . TYR A 1 184 ? 19.075 29.974 -25.792 1.00 56.34 184 TYR A CA 1
ATOM 1504 C C . TYR A 1 184 ? 19.013 28.451 -25.611 1.00 56.34 184 TYR A C 1
ATOM 1506 O O . TYR A 1 184 ? 18.967 27.946 -24.491 1.00 56.34 184 TYR A O 1
ATOM 1514 N N . ASP A 1 185 ? 19.071 27.713 -26.723 1.00 55.94 185 ASP A N 1
ATOM 1515 C CA . ASP A 1 185 ? 19.246 26.255 -26.746 1.00 55.94 185 ASP A CA 1
ATOM 1516 C C . ASP A 1 185 ? 20.736 25.929 -26.951 1.00 55.94 185 ASP A C 1
ATOM 1518 O O . ASP A 1 185 ? 21.266 25.979 -28.067 1.00 55.94 185 ASP A O 1
ATOM 1522 N N . ALA A 1 186 ? 21.436 25.661 -25.845 1.00 59.69 186 ALA A N 1
ATOM 1523 C CA . ALA A 1 186 ? 22.875 25.397 -25.836 1.00 59.69 186 ALA A CA 1
ATOM 1524 C C . ALA A 1 186 ? 23.252 24.125 -26.619 1.00 59.69 186 ALA A C 1
ATOM 1526 O O . ALA A 1 186 ? 24.323 24.068 -27.233 1.00 59.69 186 ALA A O 1
ATOM 1527 N N . ASP A 1 187 ? 22.361 23.133 -26.656 1.00 58.53 187 ASP A N 1
ATOM 1528 C CA . ASP A 1 187 ? 22.606 21.864 -27.341 1.00 58.53 187 ASP A CA 1
ATOM 1529 C C . ASP A 1 187 ? 22.517 22.025 -28.859 1.00 58.53 187 ASP A C 1
ATOM 1531 O O . ASP A 1 187 ? 23.316 21.443 -29.604 1.00 58.53 187 ASP A O 1
ATOM 1535 N N . LYS A 1 188 ? 21.609 22.886 -29.332 1.00 68.69 188 LYS A N 1
ATOM 1536 C CA . LYS A 1 188 ? 21.518 23.239 -30.752 1.00 68.69 188 LYS A CA 1
ATOM 1537 C C . LYS A 1 188 ? 22.797 23.915 -31.253 1.00 68.69 188 LYS A C 1
ATOM 1539 O O . LYS A 1 188 ? 23.294 23.570 -32.326 1.00 68.69 188 LYS A O 1
ATOM 1544 N N . LEU A 1 189 ? 23.373 24.816 -30.460 1.00 63.97 189 LEU A N 1
ATOM 1545 C CA . LEU A 1 189 ? 24.583 25.556 -30.828 1.00 63.97 189 LEU A CA 1
ATOM 1546 C C . LEU A 1 189 ? 25.820 24.640 -30.847 1.00 63.97 189 LEU A C 1
ATOM 1548 O O . LEU A 1 189 ? 26.602 24.661 -31.800 1.00 63.97 189 LEU A O 1
ATOM 1552 N N . ALA A 1 190 ? 25.934 23.738 -29.867 1.00 69.56 190 ALA A N 1
ATOM 1553 C CA . ALA A 1 190 ? 26.985 22.720 -29.835 1.00 69.56 190 ALA A CA 1
ATOM 1554 C C . ALA A 1 190 ? 26.891 21.731 -31.016 1.00 69.56 190 ALA A C 1
ATOM 1556 O O . ALA A 1 190 ? 27.913 21.265 -31.537 1.00 69.56 190 ALA A O 1
ATOM 1557 N N . PHE A 1 191 ? 25.676 21.409 -31.466 1.00 69.69 191 PHE A N 1
ATOM 1558 C CA . PHE A 1 191 ? 25.457 20.577 -32.647 1.00 69.69 191 PHE A CA 1
ATOM 1559 C C . PHE A 1 191 ? 25.837 21.302 -33.947 1.00 69.69 191 PHE A C 1
ATOM 1561 O O . PHE A 1 191 ? 26.549 20.734 -34.781 1.00 69.69 191 PHE A O 1
ATOM 1568 N N . GLU A 1 192 ? 25.424 22.561 -34.110 1.00 68.62 192 GLU A N 1
ATOM 1569 C CA . GLU A 1 192 ? 25.759 23.380 -35.282 1.00 68.62 192 GLU A CA 1
ATOM 1570 C C . GLU A 1 192 ? 27.274 23.614 -35.407 1.00 68.62 192 GLU A C 1
ATOM 1572 O O . GLU A 1 192 ? 27.833 23.492 -36.503 1.00 68.62 192 GLU A O 1
ATOM 1577 N N . GLU A 1 193 ? 27.979 23.838 -34.293 1.00 73.19 193 GLU A N 1
ATOM 1578 C CA . GLU A 1 193 ? 29.443 23.927 -34.283 1.00 73.19 193 GLU A CA 1
ATOM 1579 C C . GLU A 1 193 ? 30.122 22.608 -34.675 1.00 73.19 193 GLU A C 1
ATOM 1581 O O . GLU A 1 193 ? 31.083 22.607 -35.454 1.00 73.19 193 GLU A O 1
ATOM 1586 N N . ARG A 1 194 ? 29.621 21.464 -34.183 1.00 71.06 194 ARG A N 1
ATOM 1587 C CA . ARG A 1 194 ? 30.131 20.138 -34.577 1.00 71.06 194 ARG A CA 1
ATOM 1588 C C . ARG A 1 194 ? 29.922 19.868 -36.065 1.00 71.06 194 ARG A C 1
ATOM 1590 O O . ARG A 1 194 ? 30.811 19.307 -36.706 1.00 71.06 194 ARG A O 1
ATOM 1597 N N . MET A 1 195 ? 28.782 20.271 -36.620 1.00 74.75 195 MET A N 1
ATOM 1598 C CA . MET A 1 195 ? 28.488 20.121 -38.047 1.00 74.75 195 MET A CA 1
ATOM 1599 C C . MET A 1 195 ? 29.388 21.004 -38.912 1.00 74.75 195 MET A C 1
ATOM 1601 O O . MET A 1 195 ? 29.953 20.513 -39.890 1.00 74.75 195 MET A O 1
ATOM 1605 N N . ARG A 1 196 ? 29.610 22.266 -38.519 1.00 74.31 196 ARG A N 1
ATOM 1606 C CA . ARG A 1 196 ? 30.557 23.158 -39.209 1.00 74.31 196 ARG A CA 1
ATOM 1607 C C . ARG A 1 196 ? 31.983 22.611 -39.201 1.00 74.31 196 ARG A C 1
ATOM 1609 O O . ARG A 1 196 ? 32.632 22.612 -40.243 1.00 74.31 196 ARG A O 1
ATOM 1616 N N . LYS A 1 197 ? 32.457 22.094 -38.061 1.00 78.81 197 LYS A N 1
ATOM 1617 C CA . LYS A 1 197 ? 33.790 21.468 -37.969 1.00 78.81 197 LYS A CA 1
ATOM 1618 C C . LYS A 1 197 ? 33.913 20.247 -38.883 1.00 78.81 197 LYS A C 1
ATOM 1620 O O . LYS A 1 197 ? 34.882 20.153 -39.629 1.00 78.81 197 LYS A O 1
ATOM 1625 N N . LYS A 1 198 ? 32.907 19.363 -38.908 1.00 79.94 198 LYS A N 1
ATOM 1626 C CA . LYS A 1 198 ? 32.900 18.189 -39.802 1.00 79.94 198 LYS A CA 1
ATOM 1627 C C . LYS A 1 198 ? 32.913 18.561 -41.287 1.00 79.94 198 LYS A C 1
ATOM 1629 O O . LYS A 1 198 ? 33.619 17.918 -42.059 1.00 79.94 198 LYS A O 1
ATOM 1634 N N . GLN A 1 199 ? 32.161 19.586 -41.690 1.00 75.94 199 GLN A N 1
ATOM 1635 C CA . GLN A 1 199 ? 32.164 20.062 -43.078 1.00 75.94 199 GLN A CA 1
ATOM 1636 C C . GLN A 1 199 ? 33.518 20.667 -43.469 1.00 75.94 199 GLN A C 1
ATOM 1638 O O . GLN A 1 199 ? 34.028 20.372 -44.547 1.00 75.94 199 GLN A O 1
ATOM 1643 N N . ALA A 1 200 ? 34.140 21.451 -42.582 1.00 79.81 200 ALA A N 1
ATOM 1644 C CA . ALA A 1 200 ? 35.469 22.010 -42.826 1.00 79.81 200 ALA A CA 1
ATOM 1645 C C . ALA A 1 200 ? 36.546 20.917 -42.973 1.00 79.81 200 ALA A C 1
ATOM 1647 O O . ALA A 1 200 ? 37.382 20.995 -43.872 1.00 79.81 200 ALA A O 1
ATOM 1648 N N . GLU A 1 201 ? 36.495 19.867 -42.147 1.00 77.25 201 GLU A N 1
ATOM 1649 C CA . GLU A 1 201 ? 37.411 18.723 -42.249 1.00 77.25 201 GLU A CA 1
ATOM 1650 C C . GLU A 1 201 ? 37.234 17.932 -43.554 1.00 77.25 201 GLU A C 1
ATOM 1652 O O . GLU A 1 201 ? 38.222 17.495 -44.143 1.00 77.25 201 GLU A O 1
ATOM 1657 N N . GLN A 1 202 ? 35.998 17.753 -44.035 1.00 73.75 202 GLN A N 1
ATOM 1658 C CA . GLN A 1 202 ? 35.749 17.094 -45.323 1.00 73.75 202 GLN A CA 1
ATOM 1659 C C . GLN A 1 202 ? 36.302 17.905 -46.497 1.00 73.75 202 GLN A C 1
ATOM 1661 O O . GLN A 1 202 ? 36.990 17.344 -47.347 1.00 73.75 202 GLN A O 1
ATOM 1666 N N . ILE A 1 203 ? 36.075 19.221 -46.505 1.00 78.75 203 ILE A N 1
ATOM 1667 C CA . ILE A 1 203 ? 36.590 20.111 -47.555 1.00 78.75 203 ILE A CA 1
ATOM 1668 C C . ILE A 1 203 ? 38.125 20.071 -47.591 1.00 78.75 203 ILE A C 1
ATOM 1670 O O . ILE A 1 203 ? 38.709 19.948 -48.667 1.00 78.75 203 ILE A O 1
ATOM 1674 N N . GLN A 1 204 ? 38.791 20.094 -46.431 1.00 80.50 204 GLN A N 1
ATOM 1675 C CA . GLN A 1 204 ? 40.254 19.994 -46.373 1.00 80.50 204 GLN A CA 1
ATOM 1676 C C . GLN A 1 204 ? 40.777 18.663 -46.927 1.00 80.50 204 GLN A C 1
ATOM 1678 O O . GLN A 1 204 ? 41.745 18.659 -47.688 1.00 80.50 204 GLN A O 1
ATOM 1683 N N . ARG A 1 205 ? 40.121 17.537 -46.612 1.00 79.50 205 ARG A N 1
ATOM 1684 C CA . ARG A 1 205 ? 40.515 16.224 -47.154 1.00 79.50 205 ARG A CA 1
ATOM 1685 C C . ARG A 1 205 ? 40.371 16.159 -48.672 1.00 79.50 205 ARG A C 1
ATOM 1687 O O . ARG A 1 205 ? 41.280 15.680 -49.345 1.00 79.50 205 ARG A O 1
ATOM 1694 N N . GLU A 1 206 ? 39.274 16.678 -49.219 1.00 76.69 206 GLU A N 1
ATOM 1695 C CA . GLU A 1 206 ? 39.067 16.713 -50.670 1.00 76.69 206 GLU A CA 1
ATOM 1696 C C . GLU A 1 206 ? 40.101 17.594 -51.387 1.00 76.69 206 GLU A C 1
ATOM 1698 O O . GLU A 1 206 ? 40.565 17.258 -52.480 1.00 76.69 206 GLU A O 1
ATOM 1703 N N . GLU A 1 207 ? 40.497 18.719 -50.789 1.00 78.25 207 GLU A N 1
ATOM 1704 C CA . GLU A 1 207 ? 41.556 19.567 -51.341 1.00 78.25 207 GLU A CA 1
ATOM 1705 C C . GLU A 1 207 ? 42.930 18.889 -51.313 1.00 78.25 207 GLU A C 1
ATOM 1707 O O . GLU A 1 207 ? 43.703 19.016 -52.270 1.00 78.25 207 GLU A O 1
ATOM 1712 N N . GLU A 1 208 ? 43.250 18.155 -50.247 1.00 80.56 208 GLU A N 1
ATOM 1713 C CA . GLU A 1 208 ? 44.496 17.393 -50.146 1.00 80.56 208 GLU A CA 1
ATOM 1714 C C . GLU A 1 208 ? 44.561 16.251 -51.165 1.00 80.56 208 GLU A C 1
ATOM 1716 O O . GLU A 1 208 ? 45.591 16.078 -51.826 1.00 80.56 208 GLU A O 1
ATOM 1721 N N . GLU A 1 209 ? 43.467 15.514 -51.362 1.00 80.62 209 GLU A N 1
ATOM 1722 C CA . GLU A 1 209 ? 43.387 14.469 -52.387 1.00 80.62 209 GLU A CA 1
ATOM 1723 C C . GLU A 1 209 ? 43.518 15.045 -53.800 1.00 80.62 209 GLU A C 1
ATOM 1725 O O . GLU A 1 209 ? 44.299 14.528 -54.606 1.00 80.62 209 GLU A O 1
ATOM 1730 N N . LYS A 1 210 ? 42.857 16.175 -54.093 1.00 81.56 210 LYS A N 1
ATOM 1731 C CA . LYS A 1 210 ? 43.009 16.879 -55.379 1.00 81.56 210 LYS A CA 1
ATOM 1732 C C . LYS A 1 210 ? 44.450 17.323 -55.618 1.00 81.56 210 LYS A C 1
ATOM 1734 O O . LYS A 1 210 ? 44.973 17.149 -56.721 1.00 81.56 210 LYS A O 1
ATOM 1739 N N . LYS A 1 211 ? 45.126 17.861 -54.596 1.00 82.12 211 LYS A N 1
ATOM 1740 C CA . LYS A 1 211 ? 46.545 18.248 -54.689 1.00 82.12 211 LYS A CA 1
ATOM 1741 C C . LYS A 1 211 ? 47.440 17.040 -54.964 1.00 82.12 211 LYS A C 1
ATOM 1743 O O . LYS A 1 211 ? 48.312 17.135 -55.828 1.00 82.12 211 LYS A O 1
ATOM 1748 N N . ARG A 1 212 ? 47.216 15.906 -54.289 1.00 81.50 212 ARG A N 1
ATOM 1749 C CA . ARG A 1 212 ? 47.967 14.659 -54.533 1.00 81.50 212 ARG A CA 1
ATOM 1750 C C . ARG A 1 212 ? 47.763 14.144 -55.954 1.00 81.50 212 ARG A C 1
ATOM 1752 O O . ARG A 1 212 ? 48.747 13.864 -56.637 1.00 81.50 212 ARG A O 1
ATOM 1759 N N . TYR A 1 213 ? 46.517 14.105 -56.418 1.00 80.81 213 TYR A N 1
ATOM 1760 C CA . TYR A 1 213 ? 46.175 13.665 -57.768 1.00 80.81 213 TYR A CA 1
ATOM 1761 C C . TYR A 1 213 ? 46.850 14.529 -58.843 1.00 80.81 213 TYR A C 1
ATOM 1763 O O . TYR A 1 213 ? 47.498 14.010 -59.752 1.00 80.81 213 TYR A O 1
ATOM 1771 N N . LEU A 1 214 ? 46.795 15.859 -58.708 1.00 80.00 214 LEU A N 1
ATOM 1772 C CA . LEU A 1 214 ? 47.463 16.778 -59.636 1.00 80.00 214 LEU A CA 1
ATOM 1773 C C . LEU A 1 214 ? 48.985 16.585 -59.663 1.00 80.00 214 LEU A C 1
ATOM 1775 O O . LEU A 1 214 ? 49.610 16.715 -60.718 1.00 80.00 214 LEU A O 1
ATOM 1779 N N . LEU A 1 215 ? 49.592 16.274 -58.517 1.00 83.00 215 LEU A N 1
ATOM 1780 C CA . LEU A 1 215 ? 51.027 16.018 -58.420 1.00 83.00 215 LEU A CA 1
ATOM 1781 C C . LEU A 1 215 ? 51.417 14.713 -59.129 1.00 83.00 215 LEU A C 1
ATOM 1783 O O . LEU A 1 215 ? 52.440 14.662 -59.812 1.00 83.00 215 LEU A O 1
ATOM 1787 N N . GLU A 1 216 ? 50.584 13.678 -59.020 1.00 80.38 216 GLU A N 1
ATOM 1788 C CA . GLU A 1 216 ? 50.776 12.403 -59.712 1.00 80.38 216 GLU A CA 1
ATOM 1789 C C . GLU A 1 216 ? 50.624 12.545 -61.233 1.00 80.38 216 GLU A C 1
ATOM 1791 O O . GLU A 1 216 ? 51.454 12.043 -61.994 1.00 80.38 216 GLU A O 1
ATOM 1796 N N . VAL A 1 217 ? 49.625 13.307 -61.689 1.00 80.25 217 VAL A N 1
ATOM 1797 C CA . VAL A 1 217 ? 49.438 13.623 -63.114 1.00 80.25 217 VAL A CA 1
ATOM 1798 C C . VAL A 1 217 ? 50.642 14.388 -63.667 1.00 80.25 217 VAL A C 1
ATOM 1800 O O . VAL A 1 217 ? 51.151 14.040 -64.733 1.00 80.25 217 VAL A O 1
ATOM 1803 N N . LYS A 1 218 ? 51.161 15.385 -62.935 1.00 83.25 218 LYS A N 1
ATOM 1804 C CA . LYS A 1 218 ? 52.384 16.104 -63.338 1.00 83.25 218 LYS A CA 1
ATOM 1805 C C . LYS A 1 218 ? 53.586 15.167 -63.465 1.00 83.25 218 LYS A C 1
ATOM 1807 O O . LYS A 1 218 ? 54.304 15.260 -64.459 1.00 83.25 218 LYS A O 1
ATOM 1812 N N . ARG A 1 219 ? 53.774 14.240 -62.517 1.00 83.38 219 ARG A N 1
ATOM 1813 C CA . ARG A 1 219 ? 54.843 13.227 -62.587 1.00 83.38 219 ARG A CA 1
ATOM 1814 C C . ARG A 1 219 ? 54.706 12.337 -63.822 1.00 83.38 219 ARG A C 1
ATOM 1816 O O . ARG A 1 219 ? 55.694 12.148 -64.523 1.00 83.38 219 ARG A O 1
ATOM 1823 N N . LYS A 1 220 ? 53.496 11.859 -64.137 1.00 82.06 220 LYS A N 1
ATOM 1824 C CA . LYS A 1 220 ? 53.242 11.060 -65.352 1.00 82.06 220 LYS A CA 1
ATOM 1825 C C . LYS A 1 220 ? 53.569 11.838 -66.629 1.00 82.06 220 LYS A C 1
ATOM 1827 O O . LYS A 1 220 ? 54.257 11.315 -67.495 1.00 82.06 220 LYS A O 1
ATOM 1832 N N . ILE A 1 221 ? 53.175 13.111 -66.711 1.00 78.06 221 ILE A N 1
ATOM 1833 C CA . ILE A 1 221 ? 53.484 13.969 -67.868 1.00 78.06 221 ILE A CA 1
ATOM 1834 C C . ILE A 1 221 ? 54.998 14.198 -68.019 1.00 78.06 221 ILE A C 1
ATOM 1836 O O . ILE A 1 221 ? 55.510 14.208 -69.139 1.00 78.06 221 ILE A O 1
ATOM 1840 N N . GLU A 1 222 ? 55.735 14.408 -66.926 1.00 78.81 222 GLU A N 1
ATOM 1841 C CA . GLU A 1 222 ? 57.197 14.555 -66.981 1.00 78.81 222 GLU A CA 1
ATOM 1842 C C . GLU A 1 222 ? 57.904 13.263 -67.389 1.00 78.81 222 GLU A C 1
ATOM 1844 O O . GLU A 1 222 ? 58.876 13.316 -68.149 1.00 78.81 222 GLU A O 1
ATOM 1849 N N . GLN A 1 223 ? 57.408 12.118 -66.924 1.00 78.00 223 GLN A N 1
ATOM 1850 C CA . GLN A 1 223 ? 57.935 10.807 -67.284 1.00 78.00 223 GLN A CA 1
ATOM 1851 C C . GLN A 1 223 ? 57.692 10.510 -68.768 1.00 78.00 223 GLN A C 1
ATOM 1853 O O . GLN A 1 223 ? 58.650 10.265 -69.495 1.00 78.00 223 GLN A O 1
ATOM 1858 N N . ASP A 1 224 ? 56.470 10.724 -69.261 1.00 77.12 224 ASP A N 1
ATOM 1859 C CA . ASP A 1 224 ? 56.137 10.602 -70.685 1.00 77.12 224 ASP A CA 1
ATOM 1860 C C . ASP A 1 224 ? 56.978 11.544 -71.564 1.00 77.12 224 ASP A C 1
ATOM 1862 O O . ASP A 1 224 ? 57.391 11.187 -72.671 1.00 77.12 224 ASP A O 1
ATOM 1866 N N . LYS A 1 225 ? 57.266 12.766 -71.090 1.00 78.81 225 LYS A N 1
ATOM 1867 C CA . LYS A 1 225 ? 58.158 13.704 -71.793 1.00 78.81 225 LYS A CA 1
ATOM 1868 C C . LYS A 1 225 ? 59.605 13.206 -71.831 1.00 78.81 225 LYS A C 1
ATOM 1870 O O . LYS A 1 225 ? 60.256 13.367 -72.866 1.00 78.81 225 LYS A O 1
ATOM 1875 N N . LYS A 1 226 ? 60.121 12.628 -70.740 1.00 78.06 226 LYS A N 1
ATOM 1876 C CA . LYS A 1 226 ? 61.463 12.019 -70.703 1.00 78.06 226 LYS A CA 1
ATOM 1877 C C . LYS A 1 226 ? 61.544 10.807 -71.627 1.00 78.06 226 LYS A C 1
ATOM 1879 O O . LYS A 1 226 ? 62.476 10.736 -72.425 1.00 78.06 226 LYS A O 1
ATOM 1884 N N . ASP A 1 227 ? 60.540 9.940 -71.604 1.00 76.94 227 ASP A N 1
ATOM 1885 C CA . ASP A 1 227 ? 60.491 8.727 -72.422 1.00 76.94 227 ASP A CA 1
ATOM 1886 C C . ASP A 1 227 ? 60.386 9.063 -73.916 1.00 76.94 227 ASP A C 1
ATOM 1888 O O . ASP A 1 227 ? 61.091 8.481 -74.741 1.00 76.94 227 ASP A O 1
ATOM 1892 N N . ARG A 1 228 ? 59.599 10.084 -74.289 1.00 72.94 228 ARG A N 1
ATOM 1893 C CA . ARG A 1 228 ? 59.568 10.601 -75.671 1.00 72.94 228 ARG A CA 1
ATOM 1894 C C . ARG A 1 228 ? 60.911 11.183 -76.109 1.00 72.94 228 ARG A C 1
ATOM 1896 O O . ARG A 1 228 ? 61.321 10.946 -77.243 1.00 72.94 228 ARG A O 1
ATOM 1903 N N . ARG A 1 229 ? 61.615 11.912 -75.235 1.00 71.25 229 ARG A N 1
ATOM 1904 C CA . ARG A 1 229 ? 62.965 12.428 -75.531 1.00 71.25 229 ARG A CA 1
ATOM 1905 C C . ARG A 1 229 ? 63.993 11.306 -75.673 1.00 71.25 229 ARG A C 1
ATOM 1907 O O . ARG A 1 229 ? 64.844 11.398 -76.545 1.00 71.25 229 ARG A O 1
ATOM 1914 N N . GLN A 1 230 ? 63.909 10.240 -74.882 1.00 68.38 230 GLN A N 1
ATOM 1915 C CA . GLN A 1 230 ? 64.793 9.079 -75.037 1.00 68.38 230 GLN A CA 1
ATOM 1916 C C . GLN A 1 230 ? 64.487 8.274 -76.306 1.00 68.38 230 GLN A C 1
ATOM 1918 O O . GLN A 1 230 ? 65.408 7.790 -76.960 1.00 68.38 230 GLN A O 1
ATOM 1923 N N . LYS A 1 231 ? 63.206 8.157 -76.677 1.00 68.75 231 LYS A N 1
ATOM 1924 C CA . LYS A 1 231 ? 62.762 7.365 -77.830 1.00 68.75 231 LYS A CA 1
ATOM 1925 C C . LYS A 1 231 ? 62.952 8.071 -79.178 1.00 68.75 231 LYS A C 1
ATOM 1927 O O . LYS A 1 231 ? 63.188 7.395 -80.171 1.00 68.75 231 LYS A O 1
ATOM 1932 N N . TYR A 1 232 ? 62.870 9.403 -79.214 1.00 64.19 232 TYR A N 1
ATOM 1933 C CA . TYR A 1 232 ? 62.916 10.192 -80.456 1.00 64.19 232 TYR A CA 1
ATOM 1934 C C . TYR A 1 232 ? 64.005 11.282 -80.481 1.00 64.19 232 TYR A C 1
ATOM 1936 O O . TYR A 1 232 ? 64.079 12.041 -81.439 1.00 64.19 232 TYR A O 1
ATOM 1944 N N . GLY A 1 233 ? 64.842 11.390 -79.443 1.00 59.25 233 GLY A N 1
ATOM 1945 C CA . GLY A 1 233 ? 65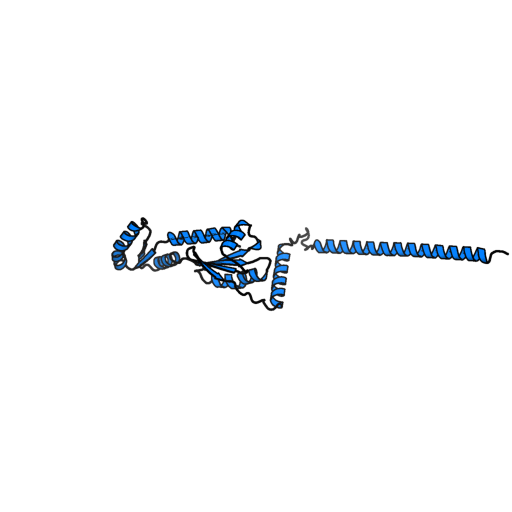.886 12.418 -79.317 1.00 59.25 233 GLY A CA 1
ATOM 1946 C C . GLY A 1 233 ? 67.308 11.971 -79.667 1.00 59.25 233 GLY A C 1
ATOM 1947 O O . GLY A 1 233 ? 68.246 12.678 -79.315 1.00 59.25 233 GLY A O 1
ATOM 1948 N N . LYS A 1 234 ? 67.495 10.821 -80.326 1.00 53.41 234 LYS A N 1
ATOM 1949 C CA . LYS A 1 234 ? 68.764 10.491 -80.994 1.00 53.41 234 LYS A CA 1
ATOM 1950 C C . LYS A 1 234 ? 68.651 10.852 -82.475 1.00 53.41 234 LYS A C 1
ATOM 1952 O O . LYS A 1 234 ? 68.140 10.054 -83.258 1.00 53.41 234 LYS A O 1
ATOM 1957 N N . ILE A 1 235 ? 69.108 12.055 -82.811 1.00 45.94 235 ILE A N 1
ATOM 1958 C CA . ILE A 1 235 ? 69.711 12.373 -84.110 1.00 45.94 235 ILE A CA 1
ATOM 1959 C C . ILE A 1 235 ? 71.188 12.605 -83.819 1.00 45.94 235 ILE A C 1
ATOM 1961 O O . ILE A 1 235 ? 71.458 13.354 -82.852 1.00 45.94 235 ILE A O 1
#

pLDDT: mean 76.97, std 13.6, range [41.84, 94.5]

O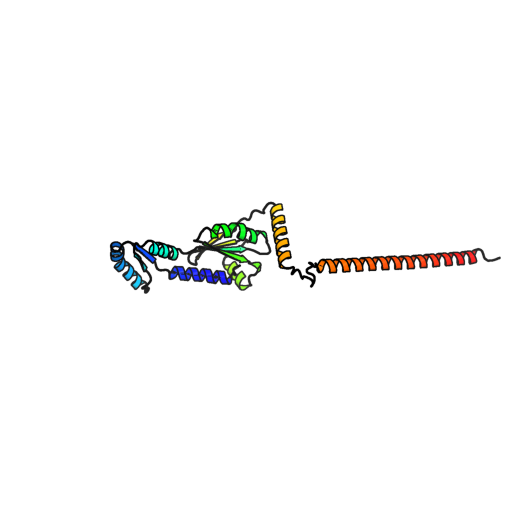rganism: Trichomonas vaginalis (strain ATCC PRA-98 / G3) (NCBI:txid412133)

Secondary structure (DSSP, 8-state):
---HHHHHHHHHHHHHHHHHPPEEEEE-HHHHHHHHHHHHHHHHHTT-TTSEEEEES-HHHHHHHHHHH--PEEEEEEE-TTSHHHHHHIIIIIIHHHHSSTTEEEEEEEGGG--HHHHHHHHHTT--SSSEEEEEETTEEEEEE--------HHHHHHHHHHHHHHHHHHH---PBPTT--B--HHHHHHHHHHHHHHHHHHHHHHHHHHHHHHHHHHHHHHHHHHHHHHH---